Protein AF-A0AA42HUW5-F1 (afdb_monomer_lite)

Radius of gyration: 94.58 Å; chains: 1; bounding box: 176×42×251 Å

Structure (mmCIF, N/CA/C/O backbone):
data_AF-A0AA42HUW5-F1
#
_entry.id   AF-A0AA42HUW5-F1
#
loop_
_atom_site.group_PDB
_atom_site.id
_atom_site.type_symbol
_atom_site.label_atom_id
_atom_site.label_alt_id
_atom_site.label_comp_id
_atom_site.label_asym_id
_atom_site.label_entity_id
_atom_site.label_seq_id
_atom_site.pdbx_PDB_ins_code
_atom_site.Cartn_x
_atom_site.Cartn_y
_atom_site.Cartn_z
_atom_site.occupancy
_atom_site.B_iso_or_equiv
_atom_site.auth_seq_id
_atom_site.auth_comp_id
_atom_site.auth_asym_id
_atom_site.auth_atom_id
_atom_site.pdbx_PDB_model_num
ATOM 1 N N . MET A 1 1 ? 79.285 -23.331 -104.732 1.00 33.81 1 MET A N 1
ATOM 2 C CA . MET A 1 1 ? 80.204 -22.379 -104.065 1.00 33.81 1 MET A CA 1
ATOM 3 C C . MET A 1 1 ? 79.686 -22.095 -102.660 1.00 33.81 1 MET A C 1
ATOM 5 O O . MET A 1 1 ? 78.833 -21.235 -102.492 1.00 33.81 1 MET A O 1
ATOM 9 N N . GLY A 1 2 ? 80.125 -22.886 -101.677 1.00 46.81 2 GLY A N 1
ATOM 10 C CA . GLY A 1 2 ? 79.619 -22.880 -100.302 1.00 46.81 2 GLY A CA 1
ATOM 11 C C . GLY A 1 2 ? 80.741 -22.725 -99.279 1.00 46.81 2 GLY A C 1
ATOM 12 O O . GLY A 1 2 ? 81.291 -23.712 -98.810 1.00 46.81 2 GLY A O 1
ATOM 13 N N . GLN A 1 3 ? 81.051 -21.483 -98.911 1.00 42.88 3 GLN A N 1
ATOM 14 C CA . GLN A 1 3 ? 81.734 -21.163 -97.655 1.00 42.88 3 GLN A CA 1
ATOM 15 C C . GLN A 1 3 ? 80.786 -20.289 -96.823 1.00 42.88 3 GLN A C 1
ATOM 17 O O . GLN A 1 3 ? 80.144 -19.398 -97.393 1.00 42.88 3 GLN A O 1
ATOM 22 N N . PRO A 1 4 ? 80.653 -20.511 -95.503 1.00 47.53 4 PRO A N 1
ATOM 23 C CA . PRO A 1 4 ? 79.781 -19.690 -94.678 1.00 47.53 4 PRO A CA 1
ATOM 24 C C . PRO A 1 4 ? 80.275 -18.239 -94.700 1.00 47.53 4 PRO A C 1
ATOM 26 O O . PRO A 1 4 ? 81.440 -17.952 -94.431 1.00 47.53 4 PRO A O 1
ATOM 29 N N . HIS A 1 5 ? 79.366 -17.320 -95.024 1.00 49.50 5 HIS A N 1
ATOM 30 C CA . HIS A 1 5 ? 79.562 -15.875 -95.195 1.00 49.50 5 HIS A CA 1
ATOM 31 C C . HIS A 1 5 ? 79.869 -15.150 -93.860 1.00 49.50 5 HIS A C 1
ATOM 33 O O . HIS A 1 5 ? 79.346 -14.076 -93.589 1.00 49.50 5 HIS A O 1
ATOM 39 N N . ASN A 1 6 ? 80.694 -15.748 -92.994 1.00 52.22 6 ASN A N 1
ATOM 40 C CA . ASN A 1 6 ? 81.113 -15.219 -91.691 1.00 52.22 6 ASN A CA 1
ATOM 41 C C . ASN A 1 6 ? 82.549 -14.652 -91.699 1.00 52.22 6 ASN A C 1
ATOM 43 O O . ASN A 1 6 ? 83.032 -14.202 -90.662 1.00 52.22 6 ASN A O 1
ATOM 47 N N . LEU A 1 7 ? 83.217 -14.618 -92.861 1.00 52.91 7 LEU A N 1
ATOM 48 C CA . LEU A 1 7 ? 84.625 -14.218 -93.008 1.00 52.91 7 LEU A CA 1
ATOM 49 C C . LEU A 1 7 ? 84.846 -12.761 -93.494 1.00 52.91 7 LEU A C 1
ATOM 51 O O . LEU A 1 7 ? 85.960 -12.409 -93.865 1.00 52.91 7 LEU A O 1
ATOM 55 N N . VAL A 1 8 ? 83.808 -11.904 -93.508 1.00 59.69 8 VAL A N 1
ATOM 56 C CA . VAL A 1 8 ? 83.867 -10.506 -94.029 1.00 59.69 8 VAL A CA 1
ATOM 57 C C . VAL A 1 8 ? 83.448 -9.450 -92.980 1.00 59.69 8 VAL A C 1
ATOM 59 O O . VAL A 1 8 ? 83.306 -8.267 -93.284 1.00 59.69 8 VAL A O 1
ATOM 62 N N . ARG A 1 9 ? 83.251 -9.841 -91.714 1.00 72.81 9 ARG A N 1
ATOM 63 C CA . ARG A 1 9 ? 82.834 -8.913 -90.644 1.00 72.81 9 ARG A CA 1
ATOM 64 C C . ARG A 1 9 ? 84.017 -8.130 -90.067 1.00 72.81 9 ARG A C 1
ATOM 66 O O . ARG A 1 9 ? 85.069 -8.707 -89.794 1.00 72.81 9 ARG A O 1
ATOM 73 N N . HIS A 1 10 ? 83.840 -6.828 -89.850 1.00 77.62 10 HIS A N 1
ATOM 74 C CA . HIS A 1 10 ? 84.798 -6.025 -89.090 1.00 77.62 10 HIS A CA 1
ATOM 75 C C . HIS A 1 10 ? 84.654 -6.303 -87.576 1.00 77.62 10 HIS A C 1
ATOM 77 O O . HIS A 1 10 ? 83.514 -6.349 -87.109 1.00 77.62 10 HIS A O 1
ATOM 83 N N . PRO A 1 11 ? 85.749 -6.460 -86.798 1.00 76.00 11 PRO A N 1
ATOM 84 C CA . PRO A 1 11 ? 85.692 -6.723 -85.351 1.00 76.00 11 PRO A CA 1
ATOM 85 C C . PRO A 1 11 ? 84.870 -5.701 -84.549 1.00 76.00 11 PRO A C 1
ATOM 87 O O . PRO A 1 11 ? 84.138 -6.083 -83.645 1.00 76.00 11 PRO A O 1
ATOM 90 N N . ASP A 1 12 ? 84.931 -4.422 -84.929 1.00 79.56 12 ASP A N 1
ATOM 91 C CA . ASP A 1 12 ? 84.178 -3.337 -84.275 1.00 79.56 12 ASP A CA 1
ATOM 92 C C . ASP A 1 12 ? 82.649 -3.410 -84.431 1.00 79.56 12 ASP A C 1
ATOM 94 O O . ASP A 1 12 ? 81.938 -2.634 -83.793 1.00 79.56 12 ASP A O 1
ATOM 98 N N . MET A 1 13 ? 82.108 -4.274 -85.297 1.00 83.38 13 MET A N 1
ATOM 99 C CA . MET A 1 13 ? 80.654 -4.375 -85.442 1.00 83.38 13 MET A CA 1
ATOM 100 C C . MET A 1 13 ? 80.032 -5.040 -84.203 1.00 83.38 13 MET A C 1
ATOM 102 O O . MET A 1 13 ? 80.421 -6.163 -83.867 1.00 83.38 13 MET A O 1
ATOM 106 N N . PRO A 1 14 ? 79.035 -4.415 -83.548 1.00 83.00 14 PRO A N 1
ATOM 107 C CA . PRO A 1 14 ? 78.379 -5.005 -82.387 1.00 83.00 14 PRO A CA 1
ATOM 108 C C . PRO A 1 14 ? 77.663 -6.311 -82.783 1.00 83.00 14 PRO A C 1
ATOM 110 O O . PRO A 1 14 ? 76.903 -6.317 -83.762 1.00 83.00 14 PRO A O 1
ATOM 113 N N . PRO A 1 15 ? 77.872 -7.431 -82.059 1.00 81.50 15 PRO A N 1
ATOM 114 C CA . PRO A 1 15 ? 77.199 -8.702 -82.343 1.00 81.50 15 PRO A CA 1
ATOM 115 C C . PRO A 1 15 ? 75.669 -8.592 -82.367 1.00 81.50 15 PRO A C 1
ATOM 117 O O . PRO A 1 15 ? 75.004 -9.319 -83.106 1.00 81.50 15 PRO A O 1
ATOM 120 N N . GLU A 1 16 ? 75.110 -7.656 -81.601 1.00 82.44 16 GLU A N 1
ATOM 121 C CA . GLU A 1 16 ? 73.688 -7.337 -81.520 1.00 82.44 16 GLU A CA 1
ATOM 122 C C . GLU A 1 16 ? 73.120 -6.894 -82.874 1.00 82.44 16 GLU A C 1
ATOM 124 O O . GLU A 1 16 ? 72.002 -7.279 -83.213 1.00 82.44 16 GLU A O 1
ATOM 129 N N . ALA A 1 17 ? 73.888 -6.155 -83.683 1.00 83.25 17 ALA A N 1
ATOM 130 C CA . ALA A 1 17 ? 73.449 -5.711 -85.007 1.00 83.25 17 ALA A CA 1
ATOM 131 C C . ALA A 1 17 ? 73.301 -6.881 -85.989 1.00 83.25 17 ALA A C 1
ATOM 133 O O . ALA A 1 17 ? 72.345 -6.931 -86.762 1.00 83.25 17 ALA A O 1
ATOM 134 N N . PHE A 1 18 ? 74.200 -7.866 -85.923 1.00 82.44 18 PHE A N 1
ATOM 135 C CA . PHE A 1 18 ? 74.078 -9.080 -86.731 1.00 82.44 18 PHE A CA 1
ATOM 136 C C . PHE A 1 18 ? 72.999 -10.022 -86.200 1.00 82.44 18 PHE A C 1
ATOM 138 O O . PHE A 1 18 ? 72.285 -10.630 -86.995 1.00 82.44 18 PHE A O 1
ATOM 145 N N . LYS A 1 19 ? 72.847 -10.133 -84.875 1.00 84.31 19 LYS A N 1
ATOM 146 C CA . LYS A 1 19 ? 71.759 -10.905 -84.262 1.00 84.31 19 LYS A CA 1
ATOM 147 C C . LYS A 1 19 ? 70.395 -10.354 -84.680 1.00 84.31 19 LYS A C 1
ATOM 149 O O . LYS A 1 19 ? 69.519 -11.133 -85.046 1.00 84.31 19 LYS A O 1
ATOM 154 N N . ASP A 1 20 ? 70.235 -9.032 -84.670 1.00 85.25 20 ASP A N 1
ATOM 155 C CA . ASP A 1 20 ? 69.034 -8.357 -85.163 1.00 85.25 20 ASP A CA 1
ATOM 156 C C . ASP A 1 20 ? 68.801 -8.628 -86.656 1.00 85.25 20 ASP A C 1
ATOM 158 O O . ASP A 1 20 ? 67.694 -9.005 -87.040 1.00 85.25 20 ASP A O 1
ATOM 162 N N . MET A 1 21 ? 69.845 -8.530 -87.486 1.00 85.25 21 MET A N 1
ATOM 163 C CA . MET A 1 21 ? 69.762 -8.845 -88.915 1.00 85.25 21 MET A CA 1
ATOM 164 C C . MET A 1 21 ? 69.265 -10.269 -89.165 1.00 85.25 21 MET A C 1
ATOM 166 O O . MET A 1 21 ? 68.248 -10.447 -89.832 1.00 85.25 21 MET A O 1
ATOM 170 N N . TRP A 1 22 ? 69.947 -11.273 -88.606 1.00 84.62 22 TRP A N 1
ATOM 171 C CA . TRP A 1 22 ? 69.607 -12.683 -88.809 1.00 84.62 22 TRP A CA 1
ATOM 172 C C . TRP A 1 22 ? 68.237 -13.043 -88.234 1.00 84.62 22 TRP A C 1
ATOM 174 O O . TRP A 1 22 ? 67.479 -13.763 -88.881 1.00 84.62 22 TRP A O 1
ATOM 184 N N . SER A 1 23 ? 67.886 -12.502 -87.064 1.00 84.69 23 SER A N 1
ATOM 185 C CA . SER A 1 23 ? 66.550 -12.670 -86.490 1.00 84.69 23 SER A CA 1
ATOM 186 C C . SER A 1 23 ? 65.481 -12.073 -87.407 1.00 84.69 23 SER A C 1
ATOM 188 O O . SER A 1 23 ? 64.496 -12.734 -87.721 1.00 84.69 23 SER A O 1
ATOM 190 N N . THR A 1 24 ? 65.681 -10.851 -87.900 1.00 83.88 24 THR A N 1
ATOM 191 C CA . THR A 1 24 ? 64.692 -10.148 -88.730 1.00 83.88 24 THR A CA 1
ATOM 192 C C . THR A 1 24 ? 64.423 -10.888 -90.037 1.00 83.88 24 THR A C 1
ATOM 194 O O . THR A 1 24 ? 63.267 -11.179 -90.351 1.00 83.88 24 THR A O 1
ATOM 197 N N . ILE A 1 25 ? 65.482 -11.242 -90.769 1.00 83.56 25 ILE A N 1
ATOM 198 C CA . ILE A 1 25 ? 65.335 -11.913 -92.066 1.00 83.56 25 ILE A CA 1
ATOM 199 C C . ILE A 1 25 ? 64.875 -13.366 -91.913 1.00 83.56 25 ILE A C 1
ATOM 201 O O . ILE A 1 25 ? 64.127 -13.852 -92.759 1.00 83.56 25 ILE A O 1
ATOM 205 N N . GLY A 1 26 ? 65.229 -14.033 -90.807 1.00 80.06 26 GLY A N 1
ATOM 206 C CA . GLY A 1 26 ? 64.734 -15.372 -90.476 1.00 80.06 26 GLY A CA 1
ATOM 207 C C . GLY A 1 26 ? 63.224 -15.415 -90.218 1.00 80.06 26 GLY A C 1
ATOM 208 O O . GLY A 1 26 ? 62.573 -16.393 -90.571 1.00 80.06 26 GLY A O 1
ATOM 209 N N . HIS A 1 27 ? 62.640 -14.333 -89.690 1.00 82.38 27 HIS A N 1
ATOM 210 C CA . HIS A 1 27 ? 61.186 -14.185 -89.520 1.00 82.38 27 HIS A CA 1
ATOM 211 C C . HIS A 1 27 ? 60.468 -13.680 -90.789 1.00 82.38 27 HIS A C 1
ATOM 213 O O . HIS A 1 27 ? 59.319 -13.244 -90.711 1.00 82.38 27 HIS A O 1
ATOM 219 N N . GLY A 1 28 ? 61.133 -13.687 -91.951 1.00 81.88 28 GLY A N 1
ATOM 220 C CA . GLY A 1 28 ? 60.534 -13.270 -93.221 1.00 81.88 28 GLY A CA 1
ATOM 221 C C . GLY A 1 28 ? 60.343 -11.756 -93.369 1.00 81.88 28 GLY A C 1
ATOM 222 O O . GLY A 1 28 ? 59.574 -11.325 -94.224 1.00 81.88 28 GLY A O 1
ATOM 223 N N . ARG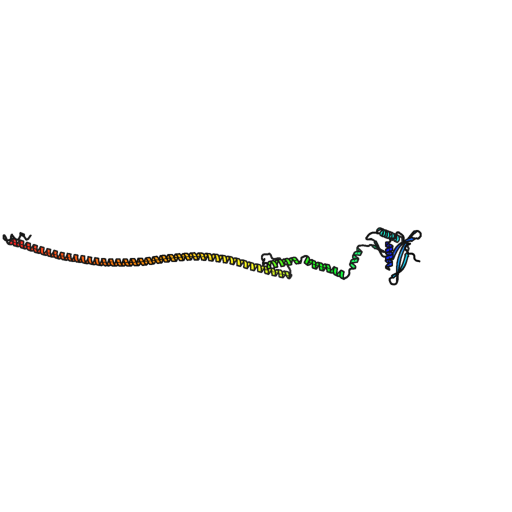 A 1 29 ? 61.025 -10.932 -92.559 1.00 85.06 29 ARG A N 1
ATOM 224 C CA . ARG A 1 29 ? 60.950 -9.462 -92.627 1.00 85.06 29 ARG A CA 1
ATOM 225 C C . ARG A 1 29 ? 62.197 -8.873 -93.284 1.00 85.06 29 ARG A C 1
ATOM 227 O O . ARG A 1 29 ? 63.291 -9.412 -93.145 1.00 85.06 29 ARG A O 1
ATOM 234 N N . SER A 1 30 ? 62.050 -7.740 -93.966 1.00 86.94 30 SER A N 1
ATOM 235 C CA . SER A 1 30 ? 63.196 -6.998 -94.503 1.00 86.94 30 SER A CA 1
ATOM 236 C C . SER A 1 30 ? 63.996 -6.328 -93.386 1.00 86.94 30 SER A C 1
ATOM 238 O O . SER A 1 30 ? 63.432 -5.797 -92.430 1.00 86.94 30 SER A O 1
ATOM 240 N N . TRP A 1 31 ? 65.318 -6.327 -93.529 1.00 89.94 31 TRP A N 1
ATOM 241 C CA . TRP A 1 31 ? 66.257 -5.681 -92.619 1.00 89.94 31 TRP A CA 1
ATOM 242 C C . TRP A 1 31 ? 67.051 -4.600 -93.347 1.00 89.94 31 TRP A C 1
ATOM 244 O O . TRP A 1 31 ? 67.541 -4.825 -94.455 1.00 89.94 31 TRP A O 1
ATOM 254 N N . LYS A 1 32 ? 67.229 -3.438 -92.718 1.00 89.12 32 LYS A N 1
ATOM 255 C CA . LYS A 1 32 ? 68.002 -2.330 -93.288 1.00 89.12 32 LYS A CA 1
ATOM 256 C C . LYS A 1 32 ? 68.968 -1.762 -92.260 1.00 89.12 32 LYS A C 1
ATOM 258 O O . LYS A 1 32 ? 68.535 -1.214 -91.258 1.00 89.12 32 LYS A O 1
ATOM 263 N N . GLY A 1 33 ? 70.264 -1.797 -92.542 1.00 87.88 33 GLY A N 1
ATOM 264 C CA . GLY A 1 33 ? 71.268 -1.258 -91.628 1.00 87.88 33 GLY A CA 1
ATOM 265 C C . GLY A 1 33 ? 72.598 -0.954 -92.304 1.00 87.88 33 GLY A C 1
ATOM 266 O O . GLY A 1 33 ? 72.860 -1.379 -93.431 1.00 87.88 33 GLY A O 1
ATOM 267 N N . LEU A 1 34 ? 73.441 -0.183 -91.618 1.00 89.44 34 LEU A N 1
ATOM 268 C CA . LEU A 1 34 ? 74.815 0.055 -92.050 1.00 89.44 34 LEU A CA 1
ATOM 269 C C . LEU A 1 34 ? 75.716 -1.078 -91.554 1.00 89.44 34 LEU A C 1
ATOM 271 O O . LEU A 1 34 ? 75.566 -1.543 -90.435 1.00 89.44 34 LEU A O 1
ATOM 275 N N . VAL A 1 35 ? 76.658 -1.539 -92.372 1.00 87.81 35 VAL A N 1
ATOM 276 C CA . VAL A 1 35 ? 77.554 -2.641 -91.997 1.00 87.81 35 VAL A CA 1
ATOM 277 C C . VAL A 1 35 ? 79.016 -2.280 -92.259 1.00 87.81 35 VAL A C 1
ATOM 279 O O . VAL A 1 35 ? 79.397 -1.947 -93.384 1.00 87.81 35 VAL A O 1
ATOM 282 N N . LYS A 1 36 ? 79.801 -2.380 -91.177 1.00 88.19 36 LYS A N 1
ATOM 283 C CA . LYS A 1 36 ? 81.267 -2.470 -91.050 1.00 88.19 36 LYS A CA 1
ATOM 284 C C . LYS A 1 36 ? 81.868 -3.700 -91.740 1.00 88.19 36 LYS A C 1
ATOM 286 O O . LYS A 1 36 ? 81.913 -4.735 -91.076 1.00 88.19 36 LYS A O 1
ATOM 291 N N . ASN A 1 37 ? 82.336 -3.649 -92.991 1.00 85.81 37 ASN A N 1
ATOM 292 C CA . ASN A 1 37 ? 82.966 -4.815 -93.640 1.00 85.81 37 ASN A CA 1
ATOM 293 C C . ASN A 1 37 ? 84.494 -4.693 -93.729 1.00 85.81 37 ASN A C 1
ATOM 295 O O . ASN A 1 37 ? 85.026 -3.600 -93.928 1.00 85.81 37 ASN A O 1
ATOM 299 N N . ARG A 1 38 ? 85.194 -5.831 -93.635 1.00 84.75 38 ARG A N 1
ATOM 300 C CA . ARG A 1 38 ? 86.659 -5.938 -93.774 1.00 84.75 38 ARG A CA 1
ATOM 301 C C . ARG A 1 38 ? 87.028 -6.485 -95.159 1.00 84.75 38 ARG A C 1
ATOM 303 O O . ARG A 1 38 ? 86.439 -7.463 -95.613 1.00 84.75 38 ARG A O 1
ATOM 310 N N . ARG A 1 39 ? 87.978 -5.851 -95.846 1.00 80.94 39 ARG A N 1
ATOM 311 C CA . ARG A 1 39 ? 88.535 -6.300 -97.132 1.00 80.94 39 ARG A CA 1
ATOM 312 C C . ARG A 1 39 ? 89.631 -7.349 -96.919 1.00 80.94 39 ARG A C 1
ATOM 314 O O . ARG A 1 39 ? 90.153 -7.496 -95.817 1.00 80.94 39 ARG A O 1
ATOM 321 N N . LYS A 1 40 ? 90.003 -8.060 -97.991 1.00 77.38 40 LYS A N 1
ATOM 322 C CA . LYS A 1 40 ? 91.085 -9.064 -97.965 1.00 77.38 40 LYS A CA 1
ATOM 323 C C . LYS A 1 40 ? 92.448 -8.466 -97.581 1.00 77.38 40 LYS A C 1
ATOM 325 O O . LYS A 1 40 ? 93.239 -9.155 -96.956 1.00 77.38 40 LYS A O 1
ATOM 330 N N . ASP A 1 41 ? 92.684 -7.196 -97.910 1.00 76.50 41 ASP A N 1
ATOM 331 C CA . ASP A 1 41 ? 93.902 -6.432 -97.588 1.00 76.50 41 ASP A CA 1
ATOM 332 C C . ASP A 1 41 ? 93.930 -5.875 -96.146 1.00 76.50 41 ASP A C 1
ATOM 334 O O . ASP A 1 41 ? 94.884 -5.217 -95.749 1.00 76.50 41 ASP A O 1
ATOM 338 N N . GLY A 1 42 ? 92.885 -6.122 -95.347 1.00 75.81 42 GLY A N 1
ATOM 339 C CA . GLY A 1 42 ? 92.768 -5.623 -93.977 1.00 75.81 42 GLY A CA 1
ATOM 340 C C . GLY A 1 42 ? 92.134 -4.236 -93.839 1.00 75.81 42 GLY A C 1
ATOM 341 O O . GLY A 1 42 ? 91.721 -3.894 -92.732 1.00 75.81 42 GLY A O 1
ATOM 342 N N . SER A 1 43 ? 91.964 -3.479 -94.928 1.00 82.94 43 SER A N 1
ATOM 343 C CA . SER A 1 43 ? 91.210 -2.220 -94.920 1.00 82.94 43 SER A CA 1
ATOM 344 C C . SER A 1 43 ? 89.705 -2.462 -94.721 1.00 82.94 43 SER A C 1
ATOM 346 O O . SER A 1 43 ? 89.214 -3.592 -94.804 1.00 82.94 43 SER A O 1
ATOM 348 N N . PHE A 1 44 ? 88.934 -1.407 -94.446 1.00 86.62 44 PHE A N 1
ATOM 349 C CA . PHE A 1 44 ? 87.493 -1.515 -94.206 1.00 86.62 44 PHE A CA 1
ATOM 350 C C . PHE A 1 44 ? 86.672 -0.635 -95.143 1.00 86.62 44 PHE A C 1
ATOM 352 O O . PHE A 1 44 ? 87.154 0.338 -95.720 1.00 86.62 44 PHE A O 1
ATOM 359 N N . TYR A 1 45 ? 85.401 -0.987 -95.306 1.00 87.00 45 TYR A N 1
ATOM 360 C CA . TYR A 1 45 ? 84.437 -0.168 -96.028 1.00 87.00 45 TYR A CA 1
ATOM 361 C C . TYR A 1 45 ? 83.048 -0.293 -95.408 1.00 87.00 45 TYR A C 1
ATOM 363 O O . TYR A 1 45 ? 82.684 -1.325 -94.842 1.00 87.00 45 TYR A O 1
ATOM 371 N N . TRP A 1 46 ? 82.277 0.783 -95.530 1.00 89.19 46 TRP A N 1
ATOM 372 C CA . TRP A 1 46 ? 80.905 0.856 -95.055 1.00 89.19 46 TRP A CA 1
ATOM 373 C C . TRP A 1 46 ? 79.923 0.597 -96.192 1.00 89.19 46 TRP A C 1
ATOM 375 O O . TRP A 1 46 ? 80.097 1.094 -97.306 1.00 89.19 46 TRP A O 1
ATOM 385 N N . VAL A 1 47 ? 78.865 -0.149 -95.888 1.00 89.50 47 VAL A N 1
ATOM 386 C CA . VAL A 1 47 ? 77.760 -0.412 -96.812 1.00 89.50 47 VAL A CA 1
ATOM 387 C C . VAL A 1 47 ? 76.438 -0.134 -96.118 1.00 89.50 47 VAL A C 1
ATOM 389 O O . VAL A 1 47 ? 76.209 -0.640 -95.023 1.00 89.50 47 VAL A O 1
ATOM 392 N N . ALA A 1 48 ? 75.548 0.610 -96.772 1.00 89.44 48 ALA A N 1
ATOM 393 C CA . ALA A 1 48 ? 74.133 0.599 -96.427 1.00 89.44 48 ALA A CA 1
ATOM 394 C C . ALA A 1 48 ? 73.502 -0.635 -97.082 1.00 89.44 48 ALA A C 1
ATOM 396 O O . ALA A 1 48 ? 73.383 -0.701 -98.308 1.00 89.44 48 ALA A O 1
ATOM 397 N N . ALA A 1 49 ? 73.166 -1.637 -96.272 1.00 88.81 49 ALA A N 1
ATOM 398 C CA . ALA A 1 49 ? 72.615 -2.900 -96.734 1.00 88.81 49 ALA A CA 1
ATOM 399 C C . ALA A 1 49 ? 71.106 -2.941 -96.482 1.00 88.81 49 ALA A C 1
ATOM 401 O O . ALA A 1 49 ? 70.638 -2.685 -95.373 1.00 88.81 49 ALA A O 1
ATOM 402 N N . HIS A 1 50 ? 70.357 -3.300 -97.519 1.00 90.06 50 HIS A N 1
ATOM 403 C CA . HIS A 1 50 ? 68.950 -3.657 -97.422 1.00 90.06 50 HIS A CA 1
ATOM 404 C C . HIS A 1 50 ? 68.813 -5.130 -97.802 1.00 90.06 50 HIS A C 1
ATOM 406 O O . HIS A 1 50 ? 69.087 -5.509 -98.940 1.00 90.06 50 HIS A O 1
ATOM 412 N N . VAL A 1 51 ? 68.449 -5.964 -96.833 1.00 88.50 51 VAL A N 1
ATOM 413 C CA . VAL A 1 51 ? 68.297 -7.410 -96.994 1.00 88.50 51 VAL A CA 1
ATOM 414 C C . VAL A 1 51 ? 66.815 -7.747 -96.942 1.00 88.50 51 VAL A C 1
ATOM 416 O O . VAL A 1 51 ? 66.172 -7.536 -95.919 1.00 88.50 51 VAL A O 1
ATOM 419 N N . THR A 1 52 ? 66.270 -8.262 -98.038 1.00 85.62 52 THR A N 1
ATOM 420 C CA . THR A 1 52 ? 64.876 -8.713 -98.120 1.00 85.62 52 THR A CA 1
ATOM 421 C C . THR A 1 52 ? 64.852 -10.226 -98.351 1.00 85.62 52 THR A C 1
ATOM 423 O O . THR A 1 52 ? 65.526 -10.701 -99.272 1.00 85.62 52 THR A O 1
ATOM 426 N N . PRO A 1 53 ? 64.135 -11.006 -97.522 1.00 86.69 53 PRO A N 1
ATOM 427 C CA . PRO A 1 53 ? 63.985 -12.437 -97.745 1.00 86.69 53 PRO A CA 1
ATOM 428 C C . PRO A 1 53 ? 63.100 -12.695 -98.968 1.00 86.69 53 PRO A C 1
ATOM 430 O O . PRO A 1 53 ? 62.056 -12.072 -99.140 1.00 86.69 53 PRO A O 1
ATOM 433 N N . ILE A 1 54 ? 63.514 -13.637 -99.809 1.00 84.06 54 ILE A N 1
ATOM 434 C CA . ILE A 1 54 ? 62.702 -14.173 -100.900 1.00 84.06 54 ILE A CA 1
ATOM 435 C C . ILE A 1 54 ? 61.891 -15.316 -100.292 1.00 84.06 54 ILE A C 1
ATOM 437 O O . ILE A 1 54 ? 62.453 -16.338 -99.894 1.00 84.06 54 ILE A O 1
ATOM 441 N N . VAL A 1 55 ? 60.582 -15.116 -100.151 1.00 81.38 55 VAL A N 1
ATOM 442 C CA . VAL A 1 55 ? 59.675 -16.047 -99.466 1.00 81.38 55 VAL A CA 1
ATOM 443 C C . VAL A 1 55 ? 58.845 -16.805 -100.498 1.00 81.38 55 VAL A C 1
ATOM 445 O O . VAL A 1 55 ? 58.225 -16.192 -101.361 1.00 81.38 55 VAL A O 1
ATOM 448 N N . HIS A 1 56 ? 58.797 -18.132 -100.382 1.00 79.31 56 HIS A N 1
ATOM 449 C CA . HIS A 1 56 ? 57.946 -19.002 -101.196 1.00 79.31 56 HIS A CA 1
ATOM 450 C C . HIS A 1 56 ? 57.153 -19.926 -100.262 1.00 79.31 56 HIS A C 1
ATOM 452 O O . HIS A 1 56 ? 57.732 -20.535 -99.364 1.00 79.31 56 HIS A O 1
ATOM 458 N N . GLN A 1 57 ? 55.824 -19.989 -100.413 1.00 77.38 57 GLN A N 1
ATOM 459 C CA . GLN A 1 57 ? 54.923 -20.739 -99.511 1.00 77.38 57 GLN A CA 1
ATOM 460 C C . GLN A 1 57 ? 55.131 -20.424 -98.010 1.00 77.38 57 GLN A C 1
ATOM 462 O O . GLN A 1 57 ? 55.140 -21.309 -97.157 1.00 77.38 57 GLN A O 1
ATOM 467 N N . GLY A 1 58 ? 55.350 -19.147 -97.677 1.00 73.75 58 GLY A N 1
ATOM 468 C CA . GLY A 1 58 ? 55.520 -18.696 -96.290 1.00 73.75 58 GLY A CA 1
ATOM 469 C C . GLY A 1 58 ? 56.862 -19.059 -95.640 1.00 73.75 58 GLY A C 1
ATOM 470 O O . GLY A 1 58 ? 57.064 -18.730 -94.473 1.00 73.75 58 GLY A O 1
ATOM 471 N N . ARG A 1 59 ? 57.796 -19.691 -96.368 1.00 77.50 59 ARG A N 1
ATOM 472 C CA . ARG A 1 59 ? 59.151 -20.001 -95.884 1.00 77.50 59 ARG A CA 1
ATOM 473 C C . ARG A 1 59 ? 60.210 -19.215 -96.676 1.00 77.50 59 ARG A C 1
ATOM 475 O O . ARG A 1 59 ? 60.115 -19.142 -97.903 1.00 77.50 59 ARG A O 1
ATOM 482 N N . PRO A 1 60 ? 61.207 -18.600 -96.014 1.00 78.25 60 PRO A N 1
ATOM 483 C CA . PRO A 1 60 ? 62.294 -17.908 -96.702 1.00 78.25 60 PRO A CA 1
ATOM 484 C C . PRO A 1 60 ? 63.178 -18.929 -97.432 1.00 78.25 60 PRO A C 1
ATOM 486 O O . PRO A 1 60 ? 63.818 -19.766 -96.799 1.00 78.25 60 PRO A O 1
ATOM 489 N N . VAL A 1 61 ? 63.198 -18.867 -98.765 1.00 82.94 61 VAL A N 1
ATOM 490 C CA . VAL A 1 61 ? 63.984 -19.761 -99.638 1.00 82.94 61 VAL A CA 1
ATOM 491 C C . VAL A 1 61 ? 65.317 -19.141 -100.072 1.00 82.94 61 VAL A C 1
ATOM 493 O O . VAL A 1 61 ? 66.208 -19.844 -100.539 1.00 82.94 61 VAL A O 1
ATOM 496 N N . GLY A 1 62 ? 65.489 -17.831 -99.882 1.00 83.56 62 GLY A N 1
ATOM 497 C CA . GLY A 1 62 ? 66.733 -17.117 -100.164 1.00 83.56 62 GLY A CA 1
ATOM 498 C C . GLY A 1 62 ? 66.719 -15.689 -99.623 1.00 83.56 62 GLY A C 1
ATOM 499 O O . GLY A 1 62 ? 65.711 -15.224 -99.095 1.00 83.56 62 GLY A O 1
ATOM 500 N N . TYR A 1 63 ? 67.836 -14.975 -99.766 1.00 85.69 63 TYR A N 1
ATOM 501 C CA . TYR A 1 63 ? 67.963 -13.584 -99.326 1.00 85.69 63 TYR A CA 1
ATOM 502 C C . TYR A 1 63 ? 68.536 -12.724 -100.447 1.00 85.69 63 TYR A C 1
ATOM 504 O O . TYR A 1 63 ? 69.573 -13.054 -101.020 1.00 85.69 63 TYR A O 1
ATOM 512 N N . MET A 1 64 ? 67.893 -11.591 -100.718 1.00 84.69 64 MET A N 1
ATOM 513 C CA . MET A 1 64 ? 68.401 -10.576 -101.633 1.00 84.69 64 MET A CA 1
ATOM 514 C C . MET A 1 64 ? 68.980 -9.416 -100.824 1.00 84.69 64 MET A C 1
ATOM 516 O O . MET A 1 64 ? 68.280 -8.822 -100.006 1.00 84.69 64 MET A O 1
ATOM 520 N N . SER A 1 65 ? 70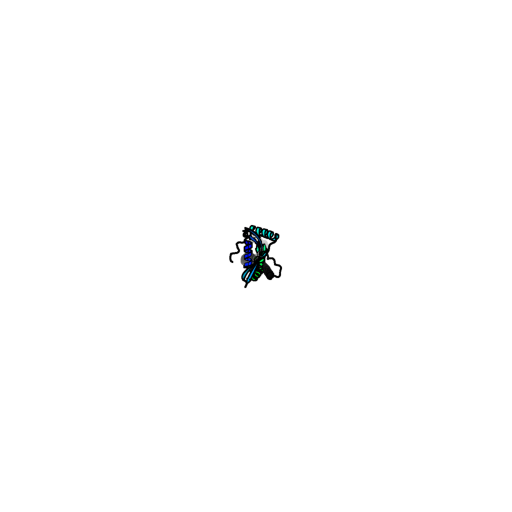.255 -9.085 -101.046 1.00 86.44 65 SER A N 1
ATOM 521 C CA . SER A 1 65 ? 70.920 -7.942 -100.411 1.00 86.44 65 SER A CA 1
ATOM 522 C C . SER A 1 65 ? 71.252 -6.881 -101.455 1.00 86.44 65 SER A C 1
ATOM 524 O O . SER A 1 65 ? 72.131 -7.086 -102.289 1.00 86.44 65 SER A O 1
ATOM 526 N N . VAL A 1 66 ? 70.582 -5.733 -101.378 1.00 86.12 66 VAL A N 1
ATOM 527 C CA . VAL A 1 66 ? 70.934 -4.535 -102.149 1.00 86.12 66 VAL A CA 1
ATOM 528 C C . VAL A 1 66 ? 71.870 -3.680 -101.301 1.00 86.12 66 VAL A C 1
ATOM 530 O O . VAL A 1 66 ? 71.607 -3.431 -100.121 1.00 86.12 66 VAL A O 1
ATOM 533 N N . ARG A 1 67 ? 72.992 -3.259 -101.887 1.00 88.19 67 ARG A N 1
ATOM 534 C CA . ARG A 1 67 ? 74.082 -2.561 -101.196 1.00 88.19 67 ARG A CA 1
ATOM 535 C C . ARG A 1 67 ? 74.349 -1.222 -101.869 1.00 88.19 67 ARG A C 1
ATOM 537 O O . ARG A 1 67 ? 74.627 -1.187 -103.062 1.00 88.19 67 ARG A O 1
ATOM 544 N N . ALA A 1 68 ? 74.305 -0.140 -101.099 1.00 88.12 68 ALA A N 1
ATOM 545 C CA . ALA A 1 68 ? 74.621 1.208 -101.566 1.00 88.12 68 ALA A CA 1
ATOM 546 C C . ALA A 1 68 ? 75.766 1.821 -100.747 1.00 88.12 68 ALA A C 1
ATOM 548 O O . ALA A 1 68 ? 75.976 1.464 -99.581 1.00 88.12 68 ALA A O 1
ATOM 549 N N . LYS A 1 69 ? 76.506 2.760 -101.352 1.00 88.38 69 LYS A N 1
ATOM 550 C CA . LYS A 1 69 ? 77.532 3.541 -100.650 1.00 88.38 69 LYS A CA 1
ATOM 551 C C . LYS A 1 69 ? 76.837 4.511 -99.677 1.00 88.38 69 LYS A C 1
ATOM 553 O O . LYS A 1 69 ? 76.056 5.340 -100.140 1.00 88.38 69 LYS A O 1
ATOM 558 N N . PRO A 1 70 ? 77.084 4.420 -98.358 1.00 90.00 70 PRO A N 1
ATOM 559 C CA . PRO A 1 70 ? 76.458 5.314 -97.391 1.00 90.00 70 PRO A CA 1
ATOM 560 C C . PRO A 1 70 ? 77.064 6.719 -97.455 1.00 90.00 70 PRO A C 1
ATOM 562 O O . PRO A 1 70 ? 78.221 6.899 -97.846 1.00 90.00 70 PRO A O 1
ATOM 565 N N . THR A 1 71 ? 76.293 7.720 -97.030 1.00 91.06 71 THR A N 1
ATOM 566 C CA . THR A 1 71 ? 76.804 9.085 -96.854 1.00 91.06 71 THR A CA 1
ATOM 567 C C . THR A 1 71 ? 77.659 9.187 -95.588 1.00 91.06 71 THR A C 1
ATOM 569 O O . THR A 1 71 ? 77.509 8.405 -94.646 1.00 91.06 71 THR A O 1
ATOM 572 N N . ARG A 1 72 ? 78.557 10.179 -95.529 1.00 86.75 72 ARG A N 1
ATOM 573 C CA . ARG A 1 72 ? 79.450 10.381 -94.372 1.00 86.75 72 ARG A CA 1
ATOM 574 C C . ARG A 1 72 ? 78.678 10.615 -93.064 1.00 86.75 72 ARG A C 1
ATOM 576 O O . ARG A 1 72 ? 79.074 10.086 -92.031 1.00 86.75 72 ARG A O 1
ATOM 583 N N . ALA A 1 73 ? 77.547 11.322 -93.125 1.00 86.62 73 ALA A N 1
ATOM 584 C CA . ALA A 1 73 ? 76.664 11.537 -91.976 1.00 86.62 73 ALA A CA 1
ATOM 585 C C . ALA A 1 73 ? 76.031 10.228 -91.463 1.00 86.62 73 ALA A C 1
ATOM 587 O O . ALA A 1 73 ? 75.946 10.007 -90.257 1.00 86.62 73 ALA A O 1
ATOM 588 N N . GLN A 1 74 ? 75.636 9.322 -92.368 1.00 86.56 74 GLN A N 1
ATOM 589 C CA . GLN A 1 74 ? 75.098 8.015 -91.982 1.00 86.56 74 GLN A CA 1
ATOM 590 C C . GLN A 1 74 ? 76.157 7.162 -91.279 1.00 86.56 74 GLN A C 1
ATOM 592 O O . GLN A 1 74 ? 75.850 6.544 -90.261 1.00 86.56 74 GLN A O 1
ATOM 597 N N . VAL A 1 75 ? 77.399 7.177 -91.772 1.00 87.44 75 VAL A N 1
ATOM 598 C CA . VAL A 1 75 ? 78.522 6.476 -91.131 1.00 87.44 75 VAL A CA 1
ATOM 599 C C . VAL A 1 75 ? 78.754 6.992 -89.710 1.00 87.44 75 VAL A C 1
ATOM 601 O O . VAL A 1 75 ? 78.750 6.191 -88.782 1.00 87.44 75 VAL A O 1
ATOM 604 N N . GLN A 1 76 ? 78.833 8.313 -89.513 1.00 87.25 76 GLN A N 1
ATOM 605 C CA . GLN A 1 76 ? 79.006 8.910 -88.179 1.00 87.25 76 GLN A CA 1
ATOM 606 C C . GLN A 1 76 ? 77.865 8.539 -87.216 1.00 87.25 76 GLN A C 1
ATOM 608 O O . GLN A 1 76 ? 78.109 8.199 -86.060 1.00 87.25 76 GLN A O 1
ATOM 613 N N . SER A 1 77 ? 76.613 8.549 -87.692 1.00 84.19 77 SER A N 1
ATOM 614 C CA . SER A 1 77 ? 75.458 8.155 -86.872 1.00 84.19 77 SER A CA 1
ATOM 615 C C . SER A 1 77 ? 75.485 6.674 -86.475 1.00 84.19 77 SER A C 1
ATOM 617 O O . SER A 1 77 ? 75.132 6.328 -85.347 1.00 84.19 77 SER A O 1
ATOM 619 N N . ALA A 1 78 ? 75.941 5.801 -87.380 1.00 85.81 78 ALA A N 1
ATOM 620 C CA . ALA A 1 78 ? 76.081 4.375 -87.120 1.00 85.81 78 ALA A CA 1
ATOM 621 C C . ALA A 1 78 ? 77.235 4.097 -86.150 1.00 85.81 78 ALA A C 1
ATOM 623 O O . ALA A 1 78 ? 77.079 3.283 -85.247 1.00 85.81 78 ALA A O 1
ATOM 624 N N . GLU A 1 79 ? 78.357 4.808 -86.276 1.00 86.69 79 GLU A N 1
ATOM 625 C CA . GLU A 1 79 ? 79.483 4.721 -85.341 1.00 86.69 79 GLU A CA 1
ATOM 626 C C . GLU A 1 79 ? 79.075 5.140 -83.923 1.00 86.69 79 GLU A C 1
ATOM 628 O O . GLU A 1 79 ? 79.334 4.400 -82.974 1.00 86.69 79 GLU A O 1
ATOM 633 N N . ALA A 1 80 ? 78.349 6.253 -83.771 1.00 84.75 80 ALA A N 1
ATOM 634 C CA . ALA A 1 80 ? 77.831 6.692 -82.473 1.00 84.75 80 ALA A CA 1
ATOM 635 C C . ALA A 1 80 ? 76.844 5.679 -81.861 1.00 84.75 80 ALA A C 1
ATOM 637 O O . ALA A 1 80 ? 76.911 5.375 -80.669 1.00 84.75 80 ALA A O 1
ATOM 638 N N . LEU A 1 81 ? 75.945 5.119 -82.676 1.00 84.81 81 LEU A N 1
ATOM 639 C CA . LEU A 1 81 ? 75.003 4.085 -82.247 1.00 84.81 81 LEU A CA 1
ATOM 640 C C . LEU A 1 81 ? 75.722 2.802 -81.810 1.00 84.81 81 LEU A C 1
ATOM 642 O O . LEU A 1 81 ? 75.372 2.207 -80.793 1.00 84.81 81 LEU A O 1
ATOM 646 N N . TYR A 1 82 ? 76.725 2.364 -82.567 1.00 86.62 82 TYR A N 1
ATOM 647 C CA . TYR A 1 82 ? 77.475 1.149 -82.260 1.00 86.62 82 TYR A CA 1
ATOM 648 C C . TYR A 1 82 ? 78.369 1.322 -81.037 1.00 86.62 82 TYR A C 1
ATOM 650 O O . TYR A 1 82 ? 78.457 0.396 -80.235 1.00 86.62 82 TYR A O 1
ATOM 658 N N . ALA A 1 83 ? 78.925 2.515 -80.814 1.00 82.88 83 ALA A N 1
ATOM 659 C CA . ALA A 1 83 ? 79.596 2.853 -79.563 1.00 82.88 83 ALA A CA 1
ATOM 660 C C . ALA A 1 83 ? 78.645 2.756 -78.353 1.00 82.88 83 ALA A C 1
ATOM 662 O O . ALA A 1 83 ? 79.013 2.178 -77.332 1.00 82.88 83 ALA A O 1
ATOM 663 N N . GLN A 1 84 ? 77.398 3.238 -78.472 1.00 81.88 84 GLN A N 1
ATOM 664 C CA . GLN A 1 84 ? 76.389 3.104 -77.408 1.00 81.88 84 GLN A CA 1
ATOM 665 C C . GLN A 1 84 ? 76.005 1.643 -77.136 1.00 81.88 84 GLN A C 1
ATOM 667 O O . GLN A 1 84 ? 75.838 1.265 -75.978 1.00 81.88 84 GLN A O 1
ATOM 672 N N . LEU A 1 85 ? 75.883 0.817 -78.181 1.00 82.00 85 LEU A N 1
ATOM 673 C CA . LEU A 1 85 ? 75.588 -0.612 -78.030 1.00 82.00 85 LEU A CA 1
ATOM 674 C C . LEU A 1 85 ? 76.739 -1.366 -77.356 1.00 82.00 85 LEU A C 1
ATOM 676 O O . LEU A 1 85 ? 76.486 -2.186 -76.477 1.00 82.00 85 LEU A O 1
ATOM 680 N N . HIS A 1 86 ? 77.990 -1.048 -77.700 1.00 81.44 86 HIS A N 1
ATOM 681 C CA . HIS A 1 86 ? 79.156 -1.611 -77.010 1.00 81.44 86 HIS A CA 1
ATOM 682 C C . HIS A 1 86 ? 79.220 -1.178 -75.542 1.00 81.44 86 HIS A C 1
ATOM 684 O O . HIS A 1 86 ? 79.495 -2.012 -74.685 1.00 81.44 86 HIS A O 1
ATOM 690 N N . ALA A 1 87 ? 78.903 0.082 -75.229 1.00 79.50 87 ALA A N 1
ATOM 691 C CA . ALA A 1 87 ? 78.907 0.594 -73.855 1.00 79.50 87 ALA A CA 1
ATOM 692 C C . ALA A 1 87 ? 77.808 -0.017 -72.958 1.00 79.50 87 ALA A C 1
ATOM 694 O O . ALA A 1 87 ? 77.971 -0.087 -71.743 1.00 79.50 87 ALA A O 1
ATOM 695 N N . GLN A 1 88 ? 76.689 -0.468 -73.537 1.00 76.69 88 GLN A N 1
ATOM 696 C CA . GLN A 1 88 ? 75.573 -1.096 -72.806 1.00 76.69 88 GLN A CA 1
ATOM 697 C C . GLN A 1 88 ? 75.692 -2.627 -72.725 1.00 76.69 88 GLN A C 1
ATOM 699 O O . GLN A 1 88 ? 74.826 -3.299 -72.155 1.00 76.69 88 GLN A O 1
ATOM 704 N N . ARG A 1 89 ? 76.763 -3.197 -73.287 1.00 71.94 89 ARG A N 1
ATOM 705 C CA . ARG A 1 89 ? 76.987 -4.640 -73.347 1.00 71.94 89 ARG A CA 1
ATOM 706 C C . ARG A 1 89 ? 77.255 -5.194 -71.945 1.00 71.94 89 ARG A C 1
ATOM 708 O O . ARG A 1 89 ? 78.264 -4.880 -71.328 1.00 71.94 89 ARG A O 1
ATOM 715 N N . GLY A 1 90 ? 76.338 -6.028 -71.453 1.00 66.19 90 GLY A N 1
ATOM 716 C CA . GLY A 1 90 ? 76.394 -6.619 -70.108 1.00 66.19 90 GLY A CA 1
ATOM 717 C C . GLY A 1 90 ? 75.462 -5.972 -69.076 1.00 66.19 90 GLY A C 1
ATOM 718 O O . GLY A 1 90 ? 75.374 -6.470 -67.958 1.00 66.19 90 GLY A O 1
ATOM 719 N N . GLN A 1 91 ? 74.723 -4.913 -69.432 1.00 71.12 91 GLN A N 1
ATOM 720 C CA . GLN A 1 91 ? 73.701 -4.346 -68.547 1.00 71.12 91 GLN A CA 1
ATOM 721 C C . GLN A 1 91 ? 72.431 -5.224 -68.533 1.00 71.12 91 GLN A C 1
ATOM 723 O O . GLN A 1 91 ? 71.980 -5.657 -69.596 1.00 71.12 91 GLN A O 1
ATOM 728 N N . PRO A 1 92 ? 71.802 -5.457 -67.362 1.00 59.41 92 PRO A N 1
ATOM 729 C CA . PRO A 1 92 ? 70.603 -6.296 -67.242 1.00 59.41 92 PRO A CA 1
ATOM 730 C C . PRO A 1 92 ? 69.372 -5.722 -67.966 1.00 59.41 92 PRO A C 1
ATOM 732 O O . PRO A 1 92 ? 68.443 -6.465 -68.278 1.00 59.41 92 PRO A O 1
ATOM 735 N N . GLN A 1 93 ? 69.361 -4.419 -68.268 1.00 64.25 93 GLN A N 1
ATOM 736 C CA . GLN A 1 93 ? 68.326 -3.761 -69.069 1.00 64.25 93 GLN A CA 1
ATOM 737 C C . GLN A 1 93 ? 68.966 -2.771 -70.058 1.00 64.25 93 GLN A C 1
ATOM 739 O O . GLN A 1 93 ? 69.309 -1.656 -69.664 1.00 64.25 93 GLN A O 1
ATOM 744 N N . PRO A 1 94 ? 69.145 -3.142 -71.340 1.00 66.69 94 PRO A N 1
ATOM 745 C CA . PRO A 1 94 ? 69.698 -2.232 -72.335 1.00 66.69 94 PRO A CA 1
ATOM 746 C C . PRO A 1 94 ? 68.695 -1.118 -72.661 1.00 66.69 94 PRO A C 1
ATOM 748 O O . PRO A 1 94 ? 67.539 -1.373 -73.007 1.00 66.69 94 PRO A O 1
ATOM 751 N N . SER A 1 95 ? 69.144 0.135 -72.586 1.00 67.38 95 SER A N 1
ATOM 752 C CA . SER A 1 95 ? 68.310 1.309 -72.894 1.00 67.38 95 SER A CA 1
ATOM 753 C C . SER A 1 95 ? 67.971 1.421 -74.389 1.00 67.38 95 SER A C 1
ATOM 755 O O . SER A 1 95 ? 66.942 1.990 -74.773 1.00 67.38 95 SER A O 1
ATOM 757 N N . VAL A 1 96 ? 68.820 0.840 -75.242 1.00 75.06 96 VAL A N 1
ATOM 758 C CA . VAL A 1 96 ? 68.692 0.842 -76.698 1.00 75.06 96 VAL A CA 1
ATOM 759 C C . VAL A 1 96 ? 68.741 -0.590 -77.224 1.00 75.06 96 VAL A C 1
ATOM 761 O O . VAL A 1 96 ? 69.676 -1.332 -76.943 1.00 75.06 96 VAL A O 1
ATOM 764 N N . ALA A 1 97 ? 67.750 -0.968 -78.031 1.00 78.81 97 ALA A N 1
ATOM 765 C CA . ALA A 1 97 ? 67.730 -2.242 -78.742 1.00 78.81 97 ALA A CA 1
ATOM 766 C C . ALA A 1 97 ? 67.520 -2.026 -80.246 1.00 78.81 97 ALA A C 1
ATOM 768 O O . ALA A 1 97 ? 66.776 -1.135 -80.664 1.00 78.81 97 ALA A O 1
ATOM 769 N N . LEU A 1 98 ? 68.163 -2.866 -81.057 1.00 80.81 98 LEU A N 1
ATOM 770 C CA . LEU A 1 98 ? 67.930 -2.924 -82.498 1.00 80.81 98 LEU A CA 1
ATOM 771 C C . LEU A 1 98 ? 66.755 -3.863 -82.796 1.00 80.81 98 LEU A C 1
ATOM 773 O O . LEU A 1 98 ? 66.649 -4.939 -82.204 1.00 80.81 98 LEU A O 1
ATOM 777 N N . HIS A 1 99 ? 65.861 -3.428 -83.682 1.00 78.69 99 HIS A N 1
ATOM 778 C CA . HIS A 1 99 ? 64.795 -4.262 -84.229 1.00 78.69 99 HIS A CA 1
ATOM 779 C C . HIS A 1 99 ? 64.619 -3.953 -85.718 1.00 78.69 99 HIS A C 1
ATOM 781 O O . HIS A 1 99 ? 64.243 -2.834 -86.076 1.00 78.69 99 HIS A O 1
ATOM 787 N N . ALA A 1 100 ? 64.892 -4.928 -86.584 1.00 74.25 100 ALA A N 1
ATOM 788 C CA . ALA A 1 100 ? 64.836 -4.783 -88.042 1.00 74.25 100 ALA A CA 1
ATOM 789 C C . ALA A 1 100 ? 65.726 -3.656 -88.608 1.00 74.25 100 ALA A C 1
ATOM 791 O O . ALA A 1 100 ? 65.407 -3.046 -89.628 1.00 74.25 100 ALA A O 1
ATOM 792 N N . GLY A 1 101 ? 66.845 -3.372 -87.938 1.00 72.44 101 GLY A N 1
ATOM 793 C CA . GLY A 1 101 ? 67.786 -2.317 -88.307 1.00 72.44 101 GLY A CA 1
ATOM 794 C C . GLY A 1 101 ? 67.390 -0.909 -87.846 1.00 72.44 101 GLY A C 1
ATOM 795 O O . GLY A 1 101 ? 68.133 0.048 -88.064 1.00 72.44 101 GLY A O 1
ATOM 796 N N . HIS A 1 102 ? 66.263 -0.779 -87.139 1.00 77.12 102 HIS A N 1
ATOM 797 C CA . HIS A 1 102 ? 65.832 0.462 -86.505 1.00 77.12 102 HIS A CA 1
ATOM 798 C C . HIS A 1 102 ? 66.112 0.461 -84.999 1.00 77.12 102 HIS A C 1
ATOM 800 O O . HIS A 1 102 ? 65.965 -0.546 -84.305 1.00 77.12 102 HIS A O 1
ATOM 806 N N . VAL A 1 103 ? 66.487 1.631 -84.483 1.00 77.00 103 VAL A N 1
ATOM 807 C CA . VAL A 1 103 ? 66.784 1.856 -83.065 1.00 77.00 103 VAL A CA 1
ATOM 808 C C . VAL A 1 103 ? 65.477 2.034 -82.290 1.00 77.00 103 VAL A C 1
ATOM 810 O O . VAL A 1 103 ? 64.753 3.004 -82.515 1.00 77.00 103 VAL A O 1
ATOM 813 N N . ARG A 1 104 ? 65.170 1.133 -81.348 1.00 74.50 104 ARG A N 1
ATOM 814 C CA . ARG A 1 104 ? 64.080 1.310 -80.375 1.00 74.50 104 ARG A CA 1
ATOM 815 C C . ARG A 1 104 ? 64.643 1.565 -78.980 1.00 74.50 104 ARG A C 1
ATOM 817 O O . ARG A 1 104 ? 65.3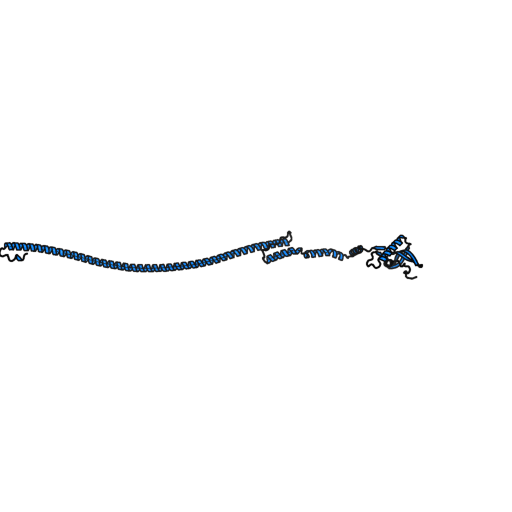93 0.756 -78.442 1.00 74.50 104 ARG A O 1
ATOM 824 N N . ARG A 1 105 ? 64.223 2.678 -78.373 1.00 66.19 105 ARG A N 1
ATOM 825 C CA . ARG A 1 105 ? 64.463 2.975 -76.953 1.00 66.19 105 ARG A CA 1
ATOM 826 C C . ARG A 1 105 ? 63.453 2.193 -76.113 1.00 66.19 105 ARG A C 1
ATOM 828 O O . ARG A 1 105 ? 62.248 2.345 -76.325 1.00 66.19 105 ARG A O 1
ATOM 835 N N . GLN A 1 106 ? 63.918 1.334 -75.209 1.00 62.66 106 GLN A N 1
ATOM 836 C CA . GLN A 1 106 ? 63.035 0.591 -74.304 1.00 62.66 106 GLN A CA 1
ATOM 837 C C . GLN A 1 106 ? 62.733 1.454 -73.069 1.00 62.66 106 GLN A C 1
ATOM 839 O O . GLN A 1 106 ? 63.642 2.014 -72.469 1.00 62.66 106 GLN A O 1
ATOM 844 N N . GLY A 1 107 ? 61.453 1.609 -72.709 1.00 63.50 107 GLY A N 1
ATOM 845 C CA . GLY A 1 107 ? 61.021 2.421 -71.564 1.00 63.50 107 GLY A CA 1
ATOM 846 C C . GLY A 1 107 ? 59.651 2.004 -71.016 1.00 63.50 107 GLY A C 1
ATOM 847 O O . GLY A 1 107 ? 59.008 1.102 -71.559 1.00 63.50 107 GLY A O 1
ATOM 848 N N . TRP A 1 108 ? 59.182 2.692 -69.964 1.00 59.94 108 TRP A N 1
ATOM 849 C CA . TRP A 1 108 ? 57.951 2.396 -69.198 1.00 59.94 108 TRP A CA 1
ATOM 850 C C . TRP A 1 108 ? 56.680 2.202 -70.049 1.00 59.94 108 TRP A C 1
ATOM 852 O O . TRP A 1 108 ? 55.764 1.478 -69.658 1.00 59.94 108 TRP A O 1
ATOM 862 N N . ARG A 1 109 ? 56.647 2.764 -71.264 1.00 57.84 109 ARG A N 1
ATOM 863 C CA . ARG A 1 109 ? 55.563 2.598 -72.248 1.00 57.84 109 ARG A CA 1
ATOM 864 C C . ARG A 1 109 ? 55.306 1.143 -72.671 1.00 57.84 109 ARG A C 1
ATOM 866 O O . ARG A 1 109 ? 54.210 0.844 -73.133 1.00 57.84 109 ARG A O 1
ATOM 873 N N . ASN A 1 110 ? 56.251 0.221 -72.470 1.00 58.94 110 ASN A N 1
ATOM 874 C CA . ASN A 1 110 ? 56.036 -1.206 -72.746 1.00 58.94 110 ASN A CA 1
ATOM 875 C C . ASN A 1 110 ? 55.186 -1.913 -71.664 1.00 58.94 110 ASN A C 1
ATOM 877 O O . ASN A 1 110 ? 54.565 -2.937 -71.947 1.00 58.94 110 ASN A O 1
ATOM 881 N N . HIS A 1 111 ? 55.111 -1.364 -70.442 1.00 60.53 111 HIS A N 1
ATOM 882 C CA . HIS A 1 111 ? 54.281 -1.914 -69.362 1.00 60.53 111 HIS A CA 1
ATOM 883 C C . HIS A 1 111 ? 52.792 -1.587 -69.554 1.00 60.53 111 HIS A C 1
ATOM 885 O O . HIS A 1 111 ? 51.952 -2.455 -69.326 1.00 60.53 111 HIS A O 1
ATOM 891 N N . LEU A 1 112 ? 52.458 -0.403 -70.088 1.00 58.31 112 LEU A N 1
ATOM 892 C CA . LEU A 1 112 ? 51.073 -0.049 -70.441 1.00 58.31 112 LEU A CA 1
ATOM 893 C C . LEU A 1 112 ? 50.494 -0.948 -71.550 1.00 58.31 112 LEU A C 1
ATOM 895 O O . LEU A 1 112 ? 49.307 -1.262 -71.538 1.00 58.31 112 LEU A O 1
ATOM 899 N N . GLY A 1 113 ? 51.331 -1.440 -72.469 1.00 58.97 113 GLY A N 1
ATOM 900 C CA . GLY A 1 113 ? 50.909 -2.372 -73.522 1.00 58.97 113 GLY A CA 1
ATOM 901 C C . GLY A 1 113 ? 50.522 -3.773 -73.022 1.00 58.97 113 GLY A C 1
ATOM 902 O O . GLY A 1 113 ? 49.898 -4.529 -73.768 1.00 58.97 113 GLY A O 1
ATOM 903 N N . LYS A 1 114 ? 50.861 -4.143 -71.775 1.00 57.78 114 LYS A N 1
ATOM 904 C CA . LYS A 1 114 ? 50.425 -5.415 -71.167 1.00 57.78 114 LYS A CA 1
ATOM 905 C C . LYS A 1 114 ? 48.974 -5.363 -70.676 1.00 57.78 114 LYS A C 1
ATOM 907 O O . LYS A 1 114 ? 48.294 -6.379 -70.768 1.00 57.78 114 LYS A O 1
ATOM 912 N N . LEU A 1 115 ? 48.467 -4.196 -70.261 1.00 59.59 115 LEU A N 1
ATOM 913 C CA . LEU A 1 115 ? 47.059 -4.030 -69.861 1.00 59.59 115 LEU A CA 1
ATOM 914 C C . LEU A 1 115 ? 46.080 -4.272 -71.022 1.00 59.59 115 LEU A C 1
ATOM 916 O O . LEU A 1 115 ? 44.985 -4.786 -70.816 1.00 59.59 115 LEU A O 1
ATOM 920 N N . GLN A 1 116 ? 46.482 -3.989 -72.263 1.00 60.31 116 GLN A N 1
ATOM 921 C CA . GLN A 1 116 ? 45.624 -4.199 -73.435 1.00 60.31 116 GLN A CA 1
ATOM 922 C C . GLN A 1 116 ? 45.472 -5.678 -73.844 1.00 60.31 116 GLN A C 1
ATOM 924 O O . GLN A 1 116 ? 44.585 -5.991 -74.636 1.00 60.31 116 GLN A O 1
ATOM 929 N N . ARG A 1 117 ? 46.280 -6.596 -73.287 1.00 65.19 117 ARG A N 1
ATOM 930 C CA . ARG A 1 117 ? 46.257 -8.042 -73.605 1.00 65.19 117 ARG A CA 1
ATOM 931 C C . ARG A 1 117 ? 45.395 -8.889 -72.655 1.00 65.19 117 ARG A C 1
ATOM 933 O O . ARG A 1 117 ? 45.369 -10.106 -72.803 1.00 65.19 117 ARG A O 1
ATOM 940 N N . LEU A 1 118 ? 44.709 -8.275 -71.687 1.00 69.81 118 LEU A N 1
ATOM 941 C CA . LEU A 1 118 ? 43.786 -8.966 -70.776 1.00 69.81 118 LEU A CA 1
ATOM 942 C C . LEU A 1 118 ? 42.533 -9.448 -71.525 1.00 69.81 118 LEU A C 1
ATOM 944 O O . LEU A 1 118 ? 41.930 -8.673 -72.277 1.00 69.81 118 LEU A O 1
ATOM 948 N N . SER A 1 119 ? 42.139 -10.703 -71.288 1.00 75.06 119 SER A N 1
ATOM 949 C CA . SER A 1 119 ? 40.925 -11.321 -71.848 1.00 75.06 119 SER A CA 1
ATOM 950 C C . SER A 1 119 ? 39.643 -10.655 -71.323 1.00 75.06 119 SER A C 1
ATOM 952 O O . SER A 1 119 ? 39.648 -10.010 -70.273 1.00 75.06 119 SER A O 1
ATOM 954 N N . PHE A 1 120 ? 38.527 -10.798 -72.048 1.00 79.62 120 PHE A N 1
ATOM 955 C CA . PHE A 1 120 ? 37.242 -10.181 -71.684 1.00 79.62 120 PHE A CA 1
ATOM 956 C C . PHE A 1 120 ? 36.767 -10.570 -70.270 1.00 79.62 120 PHE A C 1
ATOM 958 O O . PHE A 1 120 ? 36.338 -9.706 -69.508 1.00 79.62 120 PHE A O 1
ATOM 965 N N . THR A 1 121 ? 36.930 -11.838 -69.877 1.00 77.94 121 THR A N 1
ATOM 966 C CA . THR A 1 121 ? 36.568 -12.339 -68.539 1.00 77.94 121 THR A CA 1
ATOM 967 C C . THR A 1 121 ? 37.400 -11.690 -67.432 1.00 77.94 121 THR A C 1
ATOM 969 O O . THR A 1 121 ? 36.860 -11.299 -66.401 1.00 77.94 121 THR A O 1
ATOM 972 N N . GLN A 1 122 ? 38.700 -11.486 -67.665 1.00 80.12 122 GLN A N 1
ATOM 973 C CA . GLN A 1 122 ? 39.584 -10.808 -66.715 1.00 80.12 122 GLN A CA 1
ATOM 974 C C . GLN A 1 122 ? 39.232 -9.323 -66.564 1.00 80.12 122 GLN A C 1
ATOM 976 O O . GLN A 1 122 ? 39.286 -8.799 -65.457 1.00 80.12 122 GLN A O 1
ATOM 981 N N . ARG A 1 123 ? 38.823 -8.643 -67.645 1.00 81.19 123 ARG A N 1
ATOM 982 C CA . ARG A 1 123 ? 38.355 -7.246 -67.571 1.00 81.19 123 ARG A CA 1
ATOM 983 C C . ARG A 1 123 ? 37.075 -7.123 -66.746 1.00 81.19 123 ARG A C 1
ATOM 985 O O . ARG A 1 123 ? 36.983 -6.229 -65.912 1.00 81.19 123 ARG A O 1
ATOM 992 N N . MET A 1 124 ? 36.126 -8.039 -66.943 1.00 81.69 124 MET A N 1
ATOM 993 C CA . MET A 1 124 ? 34.879 -8.067 -66.175 1.00 81.69 124 MET A CA 1
ATOM 994 C C . MET A 1 124 ? 35.137 -8.326 -64.682 1.00 81.69 124 MET A C 1
ATOM 996 O O . MET A 1 124 ? 34.580 -7.637 -63.831 1.00 81.69 124 MET A O 1
ATOM 1000 N N . ALA A 1 125 ? 36.038 -9.260 -64.354 1.00 85.44 125 ALA A N 1
ATOM 1001 C CA . ALA A 1 125 ? 36.412 -9.555 -62.970 1.00 85.44 125 ALA A CA 1
ATOM 1002 C C . ALA A 1 125 ? 37.015 -8.335 -62.251 1.00 85.44 125 ALA A C 1
ATOM 1004 O O . ALA A 1 125 ? 36.628 -8.035 -61.124 1.00 85.44 125 ALA A O 1
ATOM 1005 N N . TRP A 1 126 ? 37.904 -7.586 -62.913 1.00 84.12 126 TRP A N 1
ATOM 1006 C CA . TRP A 1 126 ? 38.490 -6.365 -62.346 1.00 84.12 126 TRP A CA 1
ATOM 1007 C C . TRP A 1 126 ? 37.480 -5.225 -62.156 1.00 84.12 126 TRP A C 1
ATOM 1009 O O . TRP A 1 126 ? 37.666 -4.409 -61.258 1.00 84.12 126 TRP A O 1
ATOM 1019 N N . LEU A 1 127 ? 36.407 -5.175 -62.954 1.00 86.69 127 LEU A N 1
ATOM 1020 C CA . LEU A 1 127 ? 35.330 -4.192 -62.789 1.00 86.69 127 LEU A CA 1
ATOM 1021 C C . LEU A 1 127 ? 34.377 -4.543 -61.638 1.00 86.69 127 LEU A C 1
ATOM 1023 O O . LEU A 1 127 ? 33.930 -3.648 -60.924 1.00 86.69 127 LEU A O 1
ATOM 1027 N N . LEU A 1 128 ? 34.080 -5.829 -61.433 1.00 89.50 128 LEU A N 1
ATOM 1028 C CA . LEU A 1 128 ? 33.166 -6.280 -60.375 1.00 89.50 128 LEU A CA 1
ATOM 1029 C C . LEU A 1 128 ? 33.837 -6.386 -58.999 1.00 89.50 128 LEU A C 1
ATOM 1031 O O . LEU A 1 128 ? 33.177 -6.176 -57.981 1.00 89.50 128 LEU A O 1
ATOM 1035 N N . ALA A 1 129 ? 35.142 -6.664 -58.952 1.00 88.00 129 ALA A N 1
ATOM 1036 C CA . ALA A 1 129 ? 35.911 -6.782 -57.714 1.00 88.00 129 ALA A CA 1
ATOM 1037 C C . ALA A 1 129 ? 35.746 -5.596 -56.734 1.00 88.00 129 ALA A C 1
ATOM 1039 O O . ALA A 1 129 ? 35.472 -5.857 -55.562 1.00 88.00 129 ALA A O 1
ATOM 1040 N N . PRO A 1 130 ? 35.852 -4.313 -57.143 1.00 87.81 130 PRO A N 1
ATOM 1041 C CA . PRO A 1 130 ? 35.678 -3.194 -56.217 1.00 87.81 130 PRO A CA 1
ATOM 1042 C C . PRO A 1 130 ? 34.240 -3.054 -55.706 1.00 87.81 130 PRO A C 1
ATOM 1044 O O . PRO A 1 130 ? 34.054 -2.690 -54.551 1.00 87.81 130 PRO A O 1
ATOM 1047 N N . VAL A 1 131 ? 33.226 -3.381 -56.515 1.00 90.00 131 VAL A N 1
ATOM 1048 C CA . VAL A 1 131 ? 31.815 -3.343 -56.087 1.00 90.00 131 VAL A CA 1
ATOM 1049 C C . VAL A 1 131 ? 31.555 -4.404 -55.021 1.00 90.00 131 VAL A C 1
ATOM 1051 O O . VAL A 1 131 ? 30.947 -4.114 -53.992 1.00 90.00 131 VAL A O 1
ATOM 1054 N N . LEU A 1 132 ? 32.070 -5.617 -55.237 1.00 88.94 132 LEU A N 1
ATOM 1055 C CA . LEU A 1 132 ? 31.954 -6.708 -54.273 1.00 88.94 132 LEU A CA 1
ATOM 1056 C C . LEU A 1 132 ? 32.716 -6.389 -52.980 1.00 88.94 132 LEU A C 1
ATOM 1058 O O . LEU A 1 132 ? 32.203 -6.613 -51.887 1.00 88.94 132 LEU A O 1
ATOM 1062 N N . ALA A 1 133 ? 33.916 -5.813 -53.102 1.00 87.56 133 ALA A N 1
ATOM 1063 C CA . ALA A 1 133 ? 34.698 -5.366 -51.958 1.00 87.56 133 ALA A CA 1
ATOM 1064 C C . ALA A 1 133 ? 33.953 -4.287 -51.163 1.00 87.56 133 ALA A C 1
ATOM 1066 O O . ALA A 1 133 ? 33.864 -4.398 -49.947 1.00 87.56 133 ALA A O 1
ATOM 1067 N N . LEU A 1 134 ? 33.350 -3.292 -51.820 1.00 86.88 134 LEU A N 1
ATOM 1068 C CA . LEU A 1 134 ? 32.584 -2.243 -51.141 1.00 86.88 134 LEU A CA 1
ATOM 1069 C C . LEU A 1 134 ? 31.350 -2.809 -50.420 1.00 86.88 134 LEU A C 1
ATOM 1071 O O . LEU A 1 134 ? 31.078 -2.434 -49.282 1.00 86.88 134 LEU A O 1
ATOM 1075 N N . ALA A 1 135 ? 30.636 -3.740 -51.060 1.00 84.62 135 ALA A N 1
ATOM 1076 C CA . ALA A 1 135 ? 29.469 -4.403 -50.483 1.00 84.62 135 ALA A CA 1
ATOM 1077 C C . ALA A 1 135 ? 29.817 -5.249 -49.247 1.00 84.62 135 ALA A C 1
ATOM 1079 O O . ALA A 1 135 ? 28.998 -5.359 -48.339 1.00 84.62 135 ALA A O 1
ATOM 1080 N N . LEU A 1 136 ? 31.026 -5.818 -49.194 1.00 85.19 136 LEU A N 1
ATOM 1081 C CA . LEU A 1 136 ? 31.527 -6.568 -48.038 1.00 85.19 136 LEU A CA 1
ATOM 1082 C C . LEU A 1 136 ? 32.121 -5.654 -46.958 1.00 85.19 136 LEU A C 1
ATOM 1084 O O . LEU A 1 136 ? 31.926 -5.900 -45.770 1.00 85.19 136 LEU A O 1
ATOM 1088 N N . ILE A 1 137 ? 32.802 -4.575 -47.353 1.00 83.69 137 ILE A N 1
ATOM 1089 C CA . ILE A 1 137 ? 33.389 -3.595 -46.431 1.00 83.69 137 ILE A CA 1
ATOM 1090 C C . ILE A 1 137 ? 32.294 -2.814 -45.700 1.00 83.69 137 ILE A C 1
ATOM 1092 O O . ILE A 1 137 ? 32.450 -2.539 -44.519 1.00 83.69 137 ILE A O 1
ATOM 1096 N N . PHE A 1 138 ? 31.173 -2.491 -46.347 1.00 79.12 138 PHE A N 1
ATOM 1097 C CA . PHE A 1 138 ? 30.088 -1.711 -45.740 1.00 79.12 138 PHE A CA 1
ATOM 1098 C C . PHE A 1 138 ? 29.538 -2.310 -44.420 1.00 79.12 138 PHE A C 1
ATOM 1100 O O . PHE A 1 138 ? 29.514 -1.593 -43.417 1.00 79.12 138 PHE A O 1
ATOM 1107 N N . PRO A 1 139 ? 29.150 -3.602 -44.346 1.00 75.12 139 PRO A N 1
ATOM 1108 C CA . PRO A 1 139 ? 28.790 -4.243 -43.081 1.00 75.12 139 PRO A CA 1
ATOM 1109 C C . PRO A 1 139 ? 30.008 -4.537 -42.192 1.00 75.12 139 PRO A C 1
ATOM 1111 O O . PRO A 1 139 ? 29.889 -4.449 -40.971 1.00 75.12 139 PRO A O 1
ATOM 1114 N N . TRP A 1 140 ? 31.183 -4.838 -42.766 1.00 76.25 140 TRP A N 1
ATOM 1115 C CA . TRP A 1 140 ? 32.407 -5.107 -41.993 1.00 76.25 140 TRP A CA 1
ATOM 1116 C C . TRP A 1 140 ? 32.912 -3.877 -41.226 1.00 76.25 140 TRP A C 1
ATOM 1118 O O . TRP A 1 140 ? 33.422 -4.003 -40.118 1.00 76.25 140 TRP A O 1
ATOM 1128 N N . MET A 1 141 ? 32.696 -2.679 -41.770 1.00 77.44 141 MET A N 1
ATOM 1129 C CA . MET A 1 141 ? 33.046 -1.398 -41.154 1.00 77.44 141 MET A CA 1
ATOM 1130 C C . MET A 1 141 ? 32.066 -0.983 -40.043 1.00 77.44 141 MET A C 1
ATOM 1132 O O . MET A 1 141 ? 32.177 0.109 -39.494 1.00 77.44 141 MET A O 1
ATOM 1136 N N . GLY A 1 142 ? 31.096 -1.841 -39.706 1.00 70.25 142 GLY A N 1
ATOM 1137 C CA . GLY A 1 142 ? 30.213 -1.647 -38.560 1.00 70.25 142 GLY A CA 1
ATOM 1138 C C . GLY A 1 142 ? 29.175 -0.542 -38.751 1.00 70.25 142 GLY A C 1
ATOM 1139 O O . GLY A 1 142 ? 28.530 -0.138 -37.783 1.00 70.25 142 GLY A O 1
ATOM 1140 N N . TRP A 1 143 ? 28.946 -0.077 -39.986 1.00 70.06 143 TRP A N 1
ATOM 1141 C CA . TRP A 1 143 ? 27.963 0.978 -40.265 1.00 70.06 143 TRP A CA 1
ATOM 1142 C C . TRP A 1 143 ? 26.541 0.588 -39.837 1.00 70.06 143 TRP A C 1
ATOM 1144 O O . TRP A 1 143 ? 25.717 1.451 -39.538 1.00 70.06 143 TRP A O 1
ATOM 1154 N N . THR A 1 144 ? 26.264 -0.717 -39.744 1.00 72.69 144 THR A N 1
ATOM 1155 C CA . THR A 1 144 ? 25.005 -1.267 -39.237 1.00 72.69 144 THR A CA 1
ATOM 1156 C C . THR A 1 144 ? 25.024 -1.676 -37.760 1.00 72.69 144 THR A C 1
ATOM 1158 O O . THR A 1 144 ? 24.000 -2.038 -37.189 1.00 72.69 144 THR A O 1
ATOM 1161 N N . GLN A 1 145 ? 26.182 -1.647 -37.113 1.00 75.19 145 GLN A N 1
ATOM 1162 C CA . GLN A 1 145 ? 26.376 -2.262 -35.800 1.00 75.19 145 GLN A CA 1
ATOM 1163 C C . GLN A 1 145 ? 25.775 -1.413 -34.673 1.00 75.19 145 GLN A C 1
ATOM 1165 O O . GLN A 1 145 ? 25.222 -1.947 -33.715 1.00 75.19 145 GLN A O 1
ATOM 1170 N N . ALA A 1 146 ? 25.794 -0.085 -34.825 1.00 75.81 146 ALA A N 1
ATOM 1171 C CA . ALA A 1 146 ? 25.250 0.841 -33.833 1.00 75.81 146 ALA A CA 1
ATOM 1172 C C . ALA A 1 146 ? 23.746 0.624 -33.570 1.00 75.81 146 ALA A C 1
ATOM 1174 O O . ALA A 1 146 ? 23.314 0.625 -32.418 1.00 75.81 146 ALA A O 1
ATOM 1175 N N . TRP A 1 147 ? 22.940 0.385 -34.614 1.00 75.19 147 TRP A N 1
ATOM 1176 C CA . TRP A 1 147 ? 21.501 0.150 -34.441 1.00 75.19 147 TRP A CA 1
ATOM 1177 C C . TRP A 1 147 ? 21.194 -1.251 -33.910 1.00 75.19 147 TRP A C 1
ATOM 1179 O O . TRP A 1 147 ? 20.264 -1.405 -33.122 1.00 75.19 147 TRP A O 1
ATOM 1189 N N . GLN A 1 148 ? 21.990 -2.260 -34.280 1.00 79.31 148 GLN A N 1
ATOM 1190 C CA . GLN A 1 148 ? 21.855 -3.615 -33.737 1.00 79.31 148 GLN A CA 1
ATOM 1191 C C . GLN A 1 148 ? 22.065 -3.619 -32.224 1.00 79.31 148 GLN A C 1
ATOM 1193 O O . GLN A 1 148 ? 21.248 -4.175 -31.495 1.00 79.31 148 GLN A O 1
ATOM 1198 N N . LEU A 1 149 ? 23.109 -2.932 -31.757 1.00 81.94 149 LEU A N 1
ATOM 1199 C CA . LEU A 1 149 ? 23.408 -2.804 -30.334 1.00 81.94 149 LEU A CA 1
ATOM 1200 C C . LEU A 1 149 ? 22.308 -2.044 -29.584 1.00 81.94 149 LEU A C 1
ATOM 1202 O O . LEU A 1 149 ? 21.911 -2.469 -28.504 1.00 81.94 149 LEU A O 1
ATOM 1206 N N . ALA A 1 150 ? 21.764 -0.966 -30.159 1.00 81.19 150 ALA A N 1
ATOM 1207 C CA . ALA A 1 150 ? 20.682 -0.206 -29.531 1.00 81.19 150 ALA A CA 1
ATOM 1208 C C . ALA A 1 150 ? 19.388 -1.030 -29.386 1.00 81.19 150 ALA A C 1
ATOM 1210 O O . ALA A 1 150 ? 18.756 -1.004 -28.330 1.00 81.19 150 ALA A O 1
ATOM 1211 N N . VAL A 1 151 ? 19.001 -1.781 -30.425 1.00 83.69 151 VAL A N 1
ATOM 1212 C CA . VAL A 1 151 ? 17.818 -2.658 -30.381 1.00 83.69 151 VAL A CA 1
ATOM 1213 C C . VAL A 1 151 ? 18.032 -3.809 -29.400 1.00 83.69 151 VAL A C 1
ATOM 1215 O O . VAL A 1 151 ? 17.139 -4.101 -28.610 1.00 83.69 151 VAL A O 1
ATOM 1218 N N . GLN A 1 152 ? 19.212 -4.437 -29.403 1.00 85.19 152 GLN A N 1
ATOM 1219 C CA . GLN A 1 152 ? 19.552 -5.492 -28.445 1.00 85.19 152 GLN A CA 1
ATOM 1220 C C . GLN A 1 152 ? 19.535 -4.977 -27.005 1.00 85.19 152 GLN A C 1
ATOM 1222 O O . GLN A 1 152 ? 18.996 -5.655 -26.135 1.00 85.19 152 GLN A O 1
ATOM 1227 N N . ALA A 1 153 ? 20.063 -3.778 -26.749 1.00 85.62 153 ALA A N 1
ATOM 1228 C CA . ALA A 1 153 ? 20.036 -3.166 -25.426 1.00 85.62 153 ALA A CA 1
ATOM 1229 C C . ALA A 1 153 ? 18.596 -2.94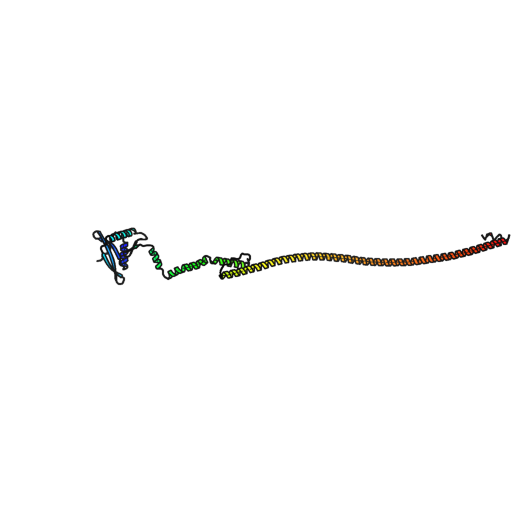6 -24.945 1.00 85.62 153 ALA A C 1
ATOM 1231 O O . ALA A 1 153 ? 18.233 -3.445 -23.883 1.00 85.62 153 ALA A O 1
ATOM 1232 N N . LEU A 1 154 ? 17.751 -2.304 -25.764 1.00 85.50 154 LEU A N 1
ATOM 1233 C CA . LEU A 1 154 ? 16.349 -2.076 -25.407 1.00 85.50 154 LEU A CA 1
ATOM 1234 C C . LEU A 1 154 ? 15.590 -3.396 -25.209 1.00 85.50 154 LEU A C 1
ATOM 1236 O O . LEU A 1 154 ? 14.838 -3.526 -24.251 1.00 85.50 154 LEU A O 1
ATOM 1240 N N . ALA A 1 155 ? 15.804 -4.390 -26.074 1.00 87.25 155 ALA A N 1
ATOM 1241 C CA . ALA A 1 155 ? 15.171 -5.700 -25.945 1.00 87.25 155 ALA A CA 1
ATOM 1242 C C . ALA A 1 155 ? 15.609 -6.436 -24.668 1.00 87.25 155 ALA A C 1
ATOM 1244 O O . ALA A 1 155 ? 14.778 -7.046 -24.000 1.00 87.25 155 ALA A O 1
ATOM 1245 N N . THR A 1 156 ? 16.892 -6.352 -24.305 1.00 88.50 156 THR A N 1
ATOM 1246 C CA . THR A 1 156 ? 17.426 -6.958 -23.075 1.00 88.50 156 THR A CA 1
ATOM 1247 C C . THR A 1 156 ? 16.882 -6.251 -21.837 1.00 88.50 156 THR A C 1
ATOM 1249 O O . THR A 1 156 ? 16.518 -6.909 -20.865 1.00 88.50 156 THR A O 1
ATOM 1252 N N . ASP A 1 157 ? 16.762 -4.924 -21.884 1.00 88.62 157 ASP A N 1
ATOM 1253 C CA . ASP A 1 157 ? 16.174 -4.136 -20.804 1.00 88.62 157 ASP A CA 1
ATOM 1254 C C . ASP A 1 157 ? 14.683 -4.447 -20.631 1.00 88.62 157 ASP A C 1
ATOM 1256 O O . ASP A 1 157 ? 14.225 -4.628 -19.503 1.00 88.62 157 ASP A O 1
ATOM 1260 N N . LEU A 1 158 ? 13.939 -4.587 -21.733 1.00 87.25 158 LEU A N 1
ATOM 1261 C CA . LEU A 1 158 ? 12.529 -4.973 -21.709 1.00 87.25 158 LEU A CA 1
ATOM 1262 C C . LEU A 1 158 ? 12.354 -6.393 -21.148 1.00 87.25 158 LEU A C 1
ATOM 1264 O O . LEU A 1 158 ? 11.539 -6.606 -20.253 1.00 87.25 158 LEU A O 1
ATOM 1268 N N . ALA A 1 159 ? 13.158 -7.352 -21.623 1.00 87.31 159 ALA A N 1
ATOM 1269 C CA . ALA A 1 159 ? 13.127 -8.743 -21.166 1.00 87.31 159 ALA A CA 1
ATOM 1270 C C . ALA A 1 159 ? 13.521 -8.877 -19.687 1.00 87.31 159 ALA A C 1
ATOM 1272 O O . ALA A 1 159 ? 12.918 -9.649 -18.947 1.00 87.31 159 ALA A O 1
ATOM 1273 N N . GLY A 1 160 ? 14.501 -8.091 -19.238 1.00 88.12 160 GLY A N 1
ATOM 1274 C CA . GLY A 1 160 ? 14.921 -8.025 -17.841 1.00 88.12 160 GLY A CA 1
ATOM 1275 C C . GLY A 1 160 ? 14.030 -7.151 -16.956 1.00 88.12 160 GLY A C 1
ATOM 1276 O O . GLY A 1 160 ? 14.357 -6.973 -15.783 1.00 88.12 160 GLY A O 1
ATOM 1277 N N . CYS A 1 161 ? 12.953 -6.564 -17.497 1.00 85.50 161 CYS A N 1
ATOM 1278 C CA . CYS A 1 161 ? 12.106 -5.579 -16.814 1.00 85.50 161 CYS A CA 1
ATOM 1279 C C . CYS A 1 161 ? 12.908 -4.423 -16.173 1.00 85.50 161 CYS A C 1
ATOM 1281 O O . CYS A 1 161 ? 12.525 -3.857 -15.145 1.00 85.50 161 CYS A O 1
ATOM 1283 N N . GLN A 1 162 ? 14.034 -4.044 -16.783 1.00 88.31 162 GLN A N 1
ATOM 1284 C CA . GLN A 1 162 ? 14.923 -2.972 -16.333 1.00 88.31 162 GLN A CA 1
ATOM 1285 C C . GLN A 1 162 ? 14.432 -1.618 -16.854 1.00 88.31 162 GLN A C 1
ATOM 1287 O O . GLN A 1 162 ? 15.087 -0.923 -17.627 1.00 88.31 162 GLN A O 1
ATOM 1292 N N . LEU A 1 163 ? 13.248 -1.224 -16.392 1.00 88.25 163 LEU A N 1
ATOM 1293 C CA . LEU A 1 163 ? 12.495 -0.093 -16.940 1.00 88.25 163 LEU A CA 1
ATOM 1294 C C . LEU A 1 163 ? 13.073 1.285 -16.567 1.00 88.25 163 LEU A C 1
ATOM 1296 O O . LEU A 1 163 ? 12.679 2.303 -17.139 1.00 88.25 163 LEU A O 1
ATOM 1300 N N . ASN A 1 164 ? 14.032 1.331 -15.635 1.00 89.31 164 ASN A N 1
ATOM 1301 C CA . ASN A 1 164 ? 14.616 2.573 -15.122 1.00 89.31 164 ASN A CA 1
ATOM 1302 C C . ASN A 1 164 ? 15.751 3.165 -15.970 1.00 89.31 164 ASN A C 1
ATOM 1304 O O . ASN A 1 164 ? 16.134 4.310 -15.726 1.00 89.31 164 ASN A O 1
ATOM 1308 N N . LYS A 1 165 ? 16.269 2.436 -16.961 1.00 88.38 165 LYS A N 1
ATOM 1309 C CA . LYS A 1 165 ? 17.355 2.918 -17.823 1.00 88.38 165 LYS A CA 1
ATOM 1310 C C . LYS A 1 165 ? 16.881 3.988 -18.822 1.00 88.38 165 LYS A C 1
ATOM 1312 O O . LYS A 1 165 ? 15.704 3.993 -19.193 1.00 88.38 165 LYS A O 1
ATOM 1317 N N . PRO A 1 166 ? 17.773 4.905 -19.244 1.00 85.62 166 PRO A N 1
ATOM 1318 C CA . PRO A 1 166 ? 17.457 5.893 -20.268 1.00 85.62 166 PRO A CA 1
ATOM 1319 C C . PRO A 1 166 ? 17.213 5.212 -21.617 1.00 85.62 166 PRO A C 1
ATOM 1321 O O . PRO A 1 166 ? 17.935 4.294 -22.004 1.00 85.62 166 PRO A O 1
ATOM 1324 N N . LEU A 1 167 ? 16.196 5.685 -22.336 1.00 84.94 167 LEU A N 1
ATOM 1325 C CA . LEU A 1 167 ? 15.872 5.176 -23.663 1.00 84.94 167 LEU A CA 1
ATOM 1326 C C . LEU A 1 167 ? 16.899 5.671 -24.696 1.00 84.94 167 LEU A C 1
ATOM 1328 O O . LEU A 1 167 ? 17.325 6.827 -24.628 1.00 84.94 167 LEU A O 1
ATOM 1332 N N . PRO A 1 168 ? 17.283 4.834 -25.675 1.00 81.75 168 PRO A N 1
ATOM 1333 C CA . PRO A 1 168 ? 18.150 5.259 -26.767 1.00 81.75 168 PRO A CA 1
ATOM 1334 C C . PRO A 1 168 ? 17.468 6.327 -27.651 1.00 81.75 168 PRO A C 1
ATOM 1336 O O . PRO A 1 168 ? 16.243 6.345 -27.763 1.00 81.75 168 PRO A O 1
ATOM 1339 N N . PRO A 1 169 ? 18.222 7.221 -28.312 1.00 78.44 169 PRO A N 1
ATOM 1340 C CA . PRO A 1 169 ? 17.644 8.250 -29.175 1.00 78.44 169 PRO A CA 1
ATOM 1341 C C . PRO A 1 169 ? 16.963 7.650 -30.418 1.00 78.44 169 PRO A C 1
ATOM 1343 O O . PRO A 1 169 ? 17.475 6.710 -31.029 1.00 78.44 169 PRO A O 1
ATOM 1346 N N . LEU A 1 170 ? 15.817 8.220 -30.811 1.00 75.44 170 LEU A N 1
ATOM 1347 C CA . LEU A 1 170 ? 15.110 7.856 -32.042 1.00 75.44 170 LEU A CA 1
ATOM 1348 C C . LEU A 1 170 ? 15.896 8.342 -33.265 1.00 75.44 170 LEU A C 1
ATOM 1350 O O . LEU A 1 170 ? 16.293 9.505 -33.347 1.00 75.44 170 LEU A O 1
ATOM 1354 N N . LEU A 1 171 ? 16.106 7.451 -34.233 1.00 68.06 171 LEU A N 1
ATOM 1355 C CA . LEU A 1 171 ? 16.746 7.804 -35.496 1.00 68.06 171 LEU A CA 1
ATOM 1356 C C . LEU A 1 171 ? 15.738 8.524 -36.409 1.00 68.06 171 LEU A C 1
ATOM 1358 O O . LEU A 1 171 ? 14.635 8.012 -36.612 1.00 68.06 171 LEU A O 1
ATOM 1362 N N . PRO A 1 172 ? 16.102 9.668 -37.011 1.00 66.00 172 PRO A N 1
ATOM 1363 C CA . PRO A 1 172 ? 15.245 10.337 -37.979 1.00 66.00 172 PRO A CA 1
ATOM 1364 C C . PRO A 1 172 ? 15.146 9.523 -39.278 1.00 66.00 172 PRO A C 1
ATOM 1366 O O . PRO A 1 172 ? 16.157 9.163 -39.880 1.00 66.00 172 PRO A O 1
ATOM 1369 N N . GLY A 1 173 ? 13.920 9.254 -39.738 1.00 68.81 173 GLY A N 1
ATOM 1370 C CA . GLY A 1 173 ? 13.651 8.641 -41.045 1.00 68.81 173 GLY A CA 1
ATOM 1371 C C . GLY A 1 173 ? 12.520 7.608 -41.040 1.00 68.81 173 GLY A C 1
ATOM 1372 O O . GLY A 1 173 ? 12.085 7.132 -39.999 1.00 68.81 173 GLY A O 1
ATOM 1373 N N . ARG A 1 174 ? 12.050 7.222 -42.235 1.00 75.44 174 ARG A N 1
ATOM 1374 C CA . ARG A 1 174 ? 10.988 6.211 -42.439 1.00 75.44 174 ARG A CA 1
ATOM 1375 C C . ARG A 1 174 ? 11.530 4.779 -42.554 1.00 75.44 174 ARG A C 1
ATOM 1377 O O . ARG A 1 174 ? 10.989 3.965 -43.297 1.00 75.44 174 ARG A O 1
ATOM 1384 N N . HIS A 1 175 ? 12.639 4.473 -41.885 1.00 78.75 175 HIS A N 1
ATOM 1385 C CA . HIS A 1 175 ? 13.194 3.123 -41.925 1.00 78.75 175 HIS A CA 1
ATOM 1386 C C . HIS A 1 175 ? 12.293 2.174 -41.108 1.00 78.75 175 HIS A C 1
ATOM 1388 O O . HIS A 1 175 ? 11.930 2.532 -39.988 1.00 78.75 175 HIS A O 1
ATOM 1394 N N . PRO A 1 176 ? 11.957 0.960 -41.586 1.00 82.00 176 PRO A N 1
ATOM 1395 C CA . PRO A 1 176 ? 11.080 0.032 -40.860 1.00 82.00 176 PRO A CA 1
ATOM 1396 C C . PRO A 1 176 ? 11.537 -0.258 -39.423 1.00 82.00 176 PRO A C 1
ATOM 1398 O O . PRO A 1 176 ? 10.717 -0.375 -38.516 1.00 82.00 176 PRO A O 1
ATOM 1401 N N . MET A 1 177 ? 12.854 -0.311 -39.193 1.00 79.19 177 MET A N 1
ATOM 1402 C CA . MET A 1 177 ? 13.402 -0.516 -37.845 1.00 79.19 177 MET A CA 1
ATOM 1403 C C . MET A 1 177 ? 13.218 0.699 -36.926 1.00 79.19 177 MET A C 1
ATOM 1405 O O . MET A 1 177 ? 13.133 0.519 -35.717 1.00 79.19 177 MET A O 1
ATOM 1409 N N . ALA A 1 178 ? 13.127 1.919 -37.468 1.00 82.56 178 ALA A N 1
ATOM 1410 C CA . ALA A 1 178 ? 12.864 3.113 -36.664 1.00 82.56 178 ALA A CA 1
ATOM 1411 C C . ALA A 1 178 ? 11.432 3.089 -36.101 1.00 82.56 178 ALA A C 1
ATOM 1413 O O . ALA A 1 178 ? 11.252 3.332 -34.912 1.00 82.56 178 ALA A O 1
ATOM 1414 N N . LEU A 1 179 ? 10.441 2.682 -36.911 1.00 85.81 179 LEU A N 1
ATOM 1415 C CA . LEU A 1 179 ? 9.067 2.475 -36.433 1.00 85.81 179 LEU A CA 1
ATOM 1416 C C . LEU A 1 179 ? 8.991 1.372 -35.371 1.00 85.81 179 LEU A C 1
ATOM 1418 O O . LEU A 1 179 ? 8.296 1.525 -34.371 1.00 85.81 179 LEU A O 1
ATOM 1422 N N . LEU A 1 180 ? 9.703 0.256 -35.570 1.00 86.38 180 LEU A N 1
ATOM 1423 C CA . LEU A 1 180 ? 9.756 -0.811 -34.568 1.00 86.38 180 LEU A CA 1
ATOM 1424 C C . LEU A 1 180 ? 10.347 -0.303 -33.244 1.00 86.38 180 LEU A C 1
ATOM 1426 O O . LEU A 1 180 ? 9.788 -0.578 -32.185 1.00 86.38 180 LEU A O 1
ATOM 1430 N N . MET A 1 181 ? 11.439 0.464 -33.307 1.00 84.50 181 MET A N 1
ATOM 1431 C CA . MET A 1 181 ? 12.078 1.051 -32.129 1.00 84.50 181 MET A CA 1
ATOM 1432 C C . MET A 1 181 ? 11.126 1.991 -31.382 1.00 84.50 181 MET A C 1
ATOM 1434 O O . MET A 1 181 ? 10.999 1.879 -30.169 1.00 84.50 181 MET A O 1
ATOM 1438 N N . GLU A 1 182 ? 10.397 2.853 -32.094 1.00 87.56 182 GLU A N 1
ATOM 1439 C CA . GLU A 1 182 ? 9.392 3.749 -31.507 1.00 87.56 182 GLU A CA 1
ATOM 1440 C C . GLU A 1 182 ? 8.292 2.973 -30.764 1.00 87.56 182 GLU A C 1
ATOM 1442 O O . GLU A 1 182 ? 7.962 3.290 -29.620 1.00 87.56 182 GLU A O 1
ATOM 1447 N N . ARG A 1 183 ? 7.770 1.895 -31.365 1.00 88.81 183 ARG A N 1
ATOM 1448 C CA . ARG A 1 183 ? 6.765 1.036 -30.714 1.00 88.81 183 ARG A CA 1
ATOM 1449 C C . ARG A 1 183 ? 7.320 0.319 -29.485 1.00 88.81 183 ARG A C 1
ATOM 1451 O O . ARG A 1 183 ? 6.633 0.256 -28.469 1.00 88.81 183 ARG A O 1
ATOM 1458 N N . LEU A 1 184 ? 8.551 -0.191 -29.548 1.00 89.00 184 LEU A N 1
ATOM 1459 C CA . LEU A 1 184 ? 9.209 -0.827 -28.401 1.00 89.00 184 LEU A CA 1
ATOM 1460 C C . LEU A 1 184 ? 9.465 0.170 -27.266 1.00 89.00 184 LEU A C 1
ATOM 1462 O O . LEU A 1 184 ? 9.244 -0.165 -26.104 1.00 89.00 184 LEU A O 1
ATOM 1466 N N . GLN A 1 185 ? 9.859 1.403 -27.585 1.00 88.69 185 GLN A N 1
ATOM 1467 C CA . GLN A 1 185 ? 9.995 2.471 -26.595 1.00 88.69 185 GLN A CA 1
ATOM 1468 C C . GLN A 1 185 ? 8.656 2.820 -25.948 1.00 88.69 185 GLN A C 1
ATOM 1470 O O . GLN A 1 185 ? 8.590 2.961 -24.729 1.00 88.69 185 GLN A O 1
ATOM 1475 N N . GLN A 1 186 ? 7.576 2.897 -26.729 1.00 90.88 186 GLN A N 1
ATOM 1476 C CA . GLN A 1 186 ? 6.239 3.128 -26.187 1.00 90.88 186 GLN A CA 1
ATOM 1477 C C . GLN A 1 186 ? 5.805 1.996 -25.242 1.00 90.88 186 GLN A C 1
ATOM 1479 O O . GLN A 1 186 ? 5.285 2.266 -24.160 1.00 90.88 186 GLN A O 1
ATOM 1484 N N . ILE A 1 187 ? 6.067 0.735 -25.602 1.00 91.38 187 ILE A N 1
ATOM 1485 C CA . ILE A 1 187 ? 5.818 -0.420 -24.724 1.00 91.38 187 ILE A CA 1
ATOM 1486 C C . ILE A 1 187 ? 6.644 -0.311 -23.437 1.00 91.38 187 ILE A C 1
ATOM 1488 O O . ILE A 1 187 ? 6.101 -0.513 -22.354 1.00 91.38 187 ILE A O 1
ATOM 1492 N N . HIS A 1 188 ? 7.926 0.054 -23.531 1.00 90.06 188 HIS A N 1
ATOM 1493 C CA . HIS A 1 188 ?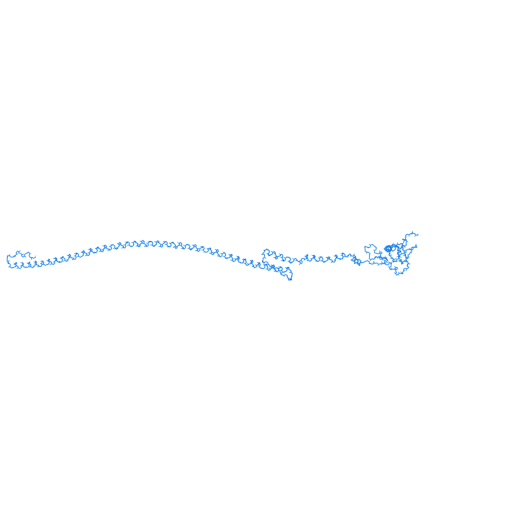 8.801 0.248 -22.369 1.00 90.06 188 HIS A CA 1
ATOM 1494 C C . HIS A 1 188 ? 8.268 1.322 -21.416 1.00 90.06 188 HIS A C 1
ATOM 1496 O O . HIS A 1 188 ? 8.238 1.115 -20.205 1.00 90.06 188 HIS A O 1
ATOM 1502 N N . ILE A 1 189 ? 7.811 2.457 -21.952 1.00 91.50 189 ILE A N 1
ATOM 1503 C CA . ILE A 1 189 ? 7.233 3.554 -21.161 1.00 91.50 189 ILE A CA 1
ATOM 1504 C C . ILE A 1 189 ? 5.939 3.104 -20.476 1.00 91.50 189 ILE A C 1
ATOM 1506 O O . ILE A 1 189 ? 5.788 3.308 -19.272 1.00 91.50 189 ILE A O 1
ATOM 1510 N N . ASN A 1 190 ? 5.034 2.449 -21.207 1.00 93.19 190 ASN A N 1
ATOM 1511 C CA . ASN A 1 190 ? 3.777 1.954 -20.646 1.00 93.19 190 ASN A CA 1
ATOM 1512 C C . ASN A 1 190 ? 4.020 0.912 -19.547 1.00 93.19 190 ASN A C 1
ATOM 1514 O O . ASN A 1 190 ? 3.409 0.986 -18.484 1.00 93.19 190 ASN A O 1
ATOM 1518 N N . LEU A 1 191 ? 4.949 -0.025 -19.764 1.00 92.81 191 LEU A N 1
ATOM 1519 C CA . LEU A 1 191 ? 5.354 -0.989 -18.740 1.00 92.81 191 LEU A CA 1
ATOM 1520 C C . LEU A 1 191 ? 5.932 -0.283 -17.515 1.00 92.81 191 LEU A C 1
ATOM 1522 O O . LEU A 1 191 ? 5.614 -0.663 -16.392 1.00 92.81 191 LEU A O 1
ATOM 1526 N N . ARG A 1 192 ? 6.756 0.755 -17.708 1.00 93.12 192 ARG A N 1
ATOM 1527 C CA . ARG A 1 192 ? 7.325 1.533 -16.599 1.00 93.12 192 ARG A CA 1
ATOM 1528 C C . ARG A 1 192 ? 6.238 2.192 -15.759 1.00 93.12 192 ARG A C 1
ATOM 1530 O O . ARG A 1 192 ? 6.345 2.150 -14.537 1.00 93.12 192 ARG A O 1
ATOM 1537 N N . ALA A 1 193 ? 5.223 2.767 -16.400 1.00 93.94 193 ALA A N 1
ATOM 1538 C CA . ALA A 1 193 ? 4.083 3.367 -15.715 1.00 93.94 193 ALA A CA 1
ATOM 1539 C C . ALA A 1 193 ? 3.298 2.312 -14.922 1.00 93.94 193 ALA A C 1
ATOM 1541 O O . ALA A 1 193 ? 3.202 2.424 -13.709 1.00 93.94 193 ALA A O 1
ATOM 1542 N N . VAL A 1 194 ? 2.865 1.223 -15.568 1.00 95.00 194 VAL A N 1
ATOM 1543 C CA . VAL A 1 194 ? 2.074 0.160 -14.915 1.00 95.00 194 VAL A CA 1
ATOM 1544 C C . VAL A 1 194 ? 2.829 -0.492 -13.753 1.00 95.00 194 VAL A C 1
ATOM 1546 O O . VAL A 1 194 ? 2.261 -0.713 -12.688 1.00 95.00 194 VAL A O 1
ATOM 1549 N N . VAL A 1 195 ? 4.121 -0.791 -13.924 1.00 94.19 195 VAL A N 1
ATOM 1550 C CA . VAL A 1 195 ? 4.953 -1.350 -12.845 1.00 94.19 195 VAL A CA 1
ATOM 1551 C C . VAL A 1 195 ? 5.183 -0.320 -11.735 1.00 94.19 195 VAL A C 1
ATOM 1553 O O . VAL A 1 195 ? 5.256 -0.696 -10.566 1.00 94.19 195 VAL A O 1
ATOM 1556 N N . GLY A 1 196 ? 5.302 0.963 -12.081 1.00 94.00 196 GLY A N 1
ATOM 1557 C CA . GLY A 1 196 ? 5.387 2.065 -11.123 1.00 94.00 196 GLY A CA 1
ATOM 1558 C C . GLY A 1 196 ? 4.129 2.174 -10.265 1.00 94.00 196 GLY A C 1
ATOM 1559 O O . GLY A 1 196 ? 4.239 2.144 -9.041 1.00 94.00 196 GLY A O 1
ATOM 1560 N N . ASP A 1 197 ? 2.957 2.202 -10.898 1.00 95.94 197 ASP A N 1
ATOM 1561 C CA . ASP A 1 197 ? 1.652 2.269 -10.235 1.00 95.94 197 ASP A CA 1
ATOM 1562 C C . ASP A 1 197 ? 1.425 1.040 -9.349 1.00 95.94 197 ASP A C 1
ATOM 1564 O O . ASP A 1 197 ? 1.093 1.173 -8.175 1.00 95.94 197 ASP A O 1
ATOM 1568 N N . ALA A 1 198 ? 1.712 -0.163 -9.859 1.00 95.75 198 ALA A N 1
ATOM 1569 C CA . ALA A 1 198 ? 1.603 -1.392 -9.077 1.00 95.75 198 ALA A CA 1
ATOM 1570 C C . ALA A 1 198 ? 2.519 -1.379 -7.842 1.00 95.75 198 ALA A C 1
ATOM 1572 O O . ALA A 1 198 ? 2.111 -1.798 -6.763 1.00 95.75 198 ALA A O 1
ATOM 1573 N N . ARG A 1 199 ? 3.759 -0.885 -7.969 1.00 94.38 199 ARG A N 1
ATOM 1574 C CA . ARG A 1 199 ? 4.675 -0.748 -6.824 1.00 94.38 199 ARG A CA 1
ATOM 1575 C C . ARG A 1 199 ? 4.187 0.287 -5.817 1.00 94.38 199 ARG A C 1
ATOM 1577 O O . ARG A 1 199 ? 4.350 0.061 -4.621 1.00 94.38 199 ARG A O 1
ATOM 1584 N N . HIS A 1 200 ? 3.620 1.395 -6.287 1.00 96.56 200 HIS A N 1
ATOM 1585 C CA . HIS A 1 200 ? 3.043 2.420 -5.423 1.00 96.56 200 HIS A CA 1
ATOM 1586 C C . HIS A 1 200 ? 1.860 1.861 -4.623 1.00 96.56 200 HIS A C 1
ATOM 1588 O O . HIS A 1 200 ? 1.874 1.937 -3.398 1.00 96.56 200 HIS A O 1
ATOM 1594 N N . GLU A 1 201 ? 0.920 1.193 -5.295 1.00 96.94 201 GLU A N 1
ATOM 1595 C CA . GLU A 1 201 ? -0.232 0.529 -4.671 1.00 96.94 201 GLU A CA 1
ATOM 1596 C C . GLU A 1 201 ? 0.182 -0.572 -3.685 1.00 96.94 201 GLU A C 1
ATOM 1598 O O . GLU A 1 201 ? -0.354 -0.648 -2.583 1.00 96.94 201 GLU A O 1
ATOM 1603 N N . ILE A 1 202 ? 1.184 -1.398 -4.016 1.00 97.62 202 ILE A N 1
ATOM 1604 C CA . ILE A 1 202 ? 1.731 -2.399 -3.079 1.00 97.62 202 ILE A CA 1
ATOM 1605 C C . ILE A 1 202 ? 2.318 -1.721 -1.832 1.00 97.62 202 ILE A C 1
ATOM 1607 O O . ILE A 1 202 ? 2.143 -2.225 -0.719 1.00 97.62 202 ILE A O 1
ATOM 1611 N N . GLY A 1 203 ? 2.995 -0.580 -2.000 1.00 97.75 203 GLY A N 1
ATOM 1612 C CA . GLY A 1 203 ? 3.477 0.240 -0.888 1.00 97.75 203 GLY A CA 1
ATOM 1613 C C . GLY A 1 203 ? 2.327 0.705 0.004 1.00 97.75 203 GLY A C 1
ATOM 1614 O O . GLY A 1 203 ? 2.312 0.398 1.194 1.00 97.75 203 GLY A O 1
ATOM 1615 N N . SER A 1 204 ? 1.307 1.333 -0.586 1.00 97.50 204 SER A N 1
ATOM 1616 C CA . SER A 1 204 ? 0.107 1.780 0.133 1.00 97.50 204 SER A CA 1
ATOM 1617 C C . SER A 1 204 ? -0.640 0.633 0.824 1.00 97.50 204 SER A C 1
ATOM 1619 O O . SER A 1 204 ? -1.080 0.781 1.963 1.00 97.50 204 SER A O 1
ATOM 1621 N N . PHE A 1 205 ? -0.749 -0.536 0.188 1.00 97.19 205 PHE A N 1
ATOM 1622 C CA . PHE A 1 205 ? -1.367 -1.726 0.778 1.00 97.19 205 PHE A CA 1
ATOM 1623 C C . PHE A 1 205 ? -0.578 -2.259 1.982 1.00 97.19 205 PHE A C 1
ATOM 1625 O O . PHE A 1 205 ? -1.166 -2.697 2.975 1.00 97.19 205 PHE A O 1
ATOM 1632 N N . THR A 1 206 ? 0.754 -2.205 1.914 1.00 98.12 206 THR A N 1
ATOM 1633 C CA . THR A 1 206 ? 1.633 -2.597 3.024 1.00 98.12 206 THR A CA 1
ATOM 1634 C C . THR A 1 206 ? 1.441 -1.659 4.217 1.00 98.12 206 THR A C 1
ATOM 1636 O O . THR A 1 206 ? 1.241 -2.134 5.337 1.00 98.12 206 THR A O 1
ATOM 1639 N N . ASP A 1 207 ? 1.397 -0.347 3.975 1.00 97.81 207 ASP A N 1
ATOM 1640 C CA . ASP A 1 207 ? 1.152 0.660 5.013 1.00 97.81 207 ASP A CA 1
ATOM 1641 C C . ASP A 1 207 ? -0.234 0.491 5.657 1.00 97.81 207 ASP A C 1
ATOM 1643 O O . ASP A 1 207 ? -0.363 0.494 6.884 1.00 97.81 207 ASP A O 1
ATOM 1647 N N . LEU A 1 208 ? -1.274 0.262 4.846 1.00 98.00 208 LEU A N 1
ATOM 1648 C CA . LEU A 1 208 ? -2.626 -0.035 5.331 1.00 98.00 208 LEU A CA 1
ATOM 1649 C C . LEU A 1 208 ? -2.662 -1.309 6.180 1.00 98.00 208 LEU A C 1
ATOM 1651 O O . LEU A 1 208 ? -3.288 -1.323 7.239 1.00 98.00 208 LEU A O 1
ATOM 1655 N N . SER A 1 209 ? -1.971 -2.366 5.753 1.00 97.94 209 SER A N 1
ATOM 1656 C CA . SER A 1 209 ? -1.894 -3.628 6.497 1.00 97.94 209 SER A CA 1
ATOM 1657 C C . SER A 1 209 ? -1.218 -3.440 7.857 1.00 97.94 209 SER A C 1
ATOM 1659 O O . SER A 1 209 ? -1.717 -3.937 8.869 1.00 97.94 209 SER A O 1
ATOM 1661 N N . HIS A 1 210 ? -0.130 -2.665 7.908 1.00 98.00 210 HIS A N 1
ATOM 1662 C CA . HIS A 1 210 ? 0.515 -2.272 9.163 1.00 98.00 210 HIS A CA 1
ATOM 1663 C C . HIS A 1 210 ? -0.432 -1.458 10.058 1.00 98.00 210 HIS A C 1
ATOM 1665 O O . HIS A 1 210 ? -0.529 -1.727 11.258 1.00 98.00 210 HIS A O 1
ATOM 1671 N N . GLY A 1 211 ? -1.181 -0.513 9.481 1.00 97.88 211 GLY A N 1
ATOM 1672 C CA . GLY A 1 211 ? -2.199 0.263 10.190 1.00 97.88 211 GLY A CA 1
ATOM 1673 C C . GLY A 1 211 ? -3.312 -0.607 10.787 1.00 97.88 211 GLY A C 1
ATOM 1674 O O . GLY A 1 211 ? -3.671 -0.433 11.952 1.00 97.88 211 GLY A O 1
ATOM 1675 N N . ILE A 1 212 ? -3.815 -1.591 10.033 1.00 97.75 212 ILE A N 1
ATOM 1676 C CA . ILE A 1 212 ? -4.821 -2.555 10.506 1.00 97.75 212 ILE A CA 1
ATOM 1677 C C . ILE A 1 212 ? -4.259 -3.420 11.636 1.00 97.75 212 ILE A C 1
ATOM 1679 O O . ILE A 1 212 ? -4.937 -3.603 12.645 1.00 97.75 212 ILE A O 1
ATOM 1683 N N . ALA A 1 213 ? -3.029 -3.925 11.514 1.00 97.75 213 ALA A N 1
ATOM 1684 C CA . ALA A 1 213 ? -2.405 -4.753 12.547 1.00 97.75 213 ALA A CA 1
ATOM 1685 C C . ALA A 1 213 ? -2.213 -3.982 13.870 1.00 97.75 213 ALA A C 1
ATOM 1687 O O . ALA A 1 213 ? -2.556 -4.482 14.948 1.00 97.75 213 ALA A O 1
ATOM 1688 N N . ALA A 1 214 ? -1.746 -2.731 13.795 1.00 97.56 214 ALA A N 1
ATOM 1689 C CA . ALA A 1 214 ? -1.678 -1.832 14.947 1.00 97.56 214 ALA A CA 1
ATOM 1690 C C . ALA A 1 214 ? -3.074 -1.559 15.536 1.00 97.56 214 ALA A C 1
ATOM 1692 O O . ALA A 1 214 ? -3.266 -1.650 16.751 1.00 97.56 214 ALA A O 1
ATOM 1693 N N . GLY A 1 215 ? -4.069 -1.295 14.683 1.00 98.06 215 GLY A N 1
ATOM 1694 C CA . GLY A 1 215 ? -5.460 -1.103 15.094 1.00 98.06 215 GLY A CA 1
ATOM 1695 C C . GLY A 1 215 ? -6.052 -2.323 15.806 1.00 98.06 215 GLY A C 1
ATOM 1696 O O . GLY A 1 215 ? -6.690 -2.172 16.847 1.00 98.06 215 GLY A O 1
ATOM 1697 N N . ALA A 1 216 ? -5.793 -3.530 15.301 1.00 97.06 216 ALA A N 1
ATOM 1698 C CA . ALA A 1 216 ? -6.225 -4.787 15.907 1.00 97.06 216 ALA A CA 1
ATOM 1699 C C . ALA A 1 216 ? -5.592 -4.994 17.290 1.00 97.06 216 ALA A C 1
ATOM 1701 O O . ALA A 1 216 ? -6.286 -5.362 18.236 1.00 97.06 216 ALA A O 1
ATOM 1702 N N . THR A 1 217 ? -4.302 -4.679 17.431 1.00 97.75 217 THR A N 1
ATOM 1703 C CA . THR A 1 217 ? -3.595 -4.750 18.721 1.00 97.75 217 THR A CA 1
ATOM 1704 C C . THR A 1 217 ? -4.199 -3.779 19.737 1.00 97.75 217 THR A C 1
ATOM 1706 O O . THR A 1 217 ? -4.476 -4.151 20.876 1.00 97.75 217 THR A O 1
ATOM 1709 N N . HIS A 1 218 ? -4.481 -2.544 19.316 1.00 98.00 218 HIS A N 1
ATOM 1710 C CA . HIS A 1 218 ? -5.110 -1.546 20.176 1.00 98.00 218 HIS A CA 1
ATOM 1711 C C . HIS A 1 218 ? -6.549 -1.932 20.563 1.00 98.00 218 HIS A C 1
ATOM 1713 O O . HIS A 1 218 ? -6.964 -1.734 21.707 1.00 98.00 218 HIS A O 1
ATOM 1719 N N . LEU A 1 219 ? -7.315 -2.516 19.636 1.00 97.94 219 LEU A N 1
ATOM 1720 C CA . LEU A 1 219 ? -8.655 -3.029 19.921 1.00 97.94 219 LEU A CA 1
ATOM 1721 C C . LEU A 1 219 ? -8.613 -4.188 20.924 1.00 97.94 219 LEU A C 1
ATOM 1723 O O . LEU A 1 219 ? -9.426 -4.205 21.848 1.00 97.94 219 LEU A O 1
ATOM 1727 N N . ALA A 1 220 ? -7.661 -5.112 20.783 1.00 97.69 220 ALA A N 1
ATOM 1728 C CA . ALA A 1 220 ? -7.462 -6.207 21.728 1.00 97.69 220 ALA A CA 1
ATOM 1729 C C . ALA A 1 220 ? -7.168 -5.671 23.138 1.00 97.69 220 ALA A C 1
ATOM 1731 O O . ALA A 1 220 ? -7.882 -6.004 24.080 1.00 97.69 220 ALA A O 1
ATOM 1732 N N . GLN A 1 221 ? -6.228 -4.728 23.268 1.00 97.56 221 GLN A N 1
ATOM 1733 C CA . GLN A 1 221 ? -5.907 -4.102 24.555 1.00 97.56 221 GLN A CA 1
ATOM 1734 C C . GLN A 1 221 ? -7.116 -3.377 25.174 1.00 97.56 221 GLN A C 1
ATOM 1736 O O . GLN A 1 221 ? -7.369 -3.483 26.375 1.00 97.56 221 GLN A O 1
ATOM 1741 N N . ARG A 1 222 ? -7.898 -2.644 24.369 1.00 97.81 222 ARG A N 1
ATOM 1742 C CA . ARG A 1 222 ? -9.135 -2.002 24.846 1.00 97.81 222 ARG A CA 1
ATOM 1743 C C . ARG A 1 222 ? -10.176 -3.020 25.300 1.00 97.81 222 ARG A C 1
ATOM 1745 O O . ARG A 1 222 ? -10.884 -2.750 26.267 1.00 97.81 222 ARG A O 1
ATOM 1752 N N . THR A 1 223 ? -10.263 -4.157 24.616 1.00 97.62 223 THR A N 1
ATOM 1753 C CA . THR A 1 223 ? -11.177 -5.248 24.965 1.00 97.62 223 THR A CA 1
ATOM 1754 C C . THR A 1 223 ? -10.779 -5.884 26.297 1.00 97.62 223 THR A C 1
ATOM 1756 O O . THR A 1 223 ? -11.651 -6.073 27.140 1.00 97.62 223 THR A O 1
ATOM 1759 N N . ASP A 1 224 ? -9.484 -6.094 26.552 1.00 97.25 224 ASP A N 1
ATOM 1760 C CA . ASP A 1 224 ? -8.984 -6.580 27.849 1.00 97.25 224 ASP A CA 1
ATOM 1761 C C . ASP A 1 224 ? -9.304 -5.607 28.992 1.00 97.25 224 ASP A C 1
ATOM 1763 O O . ASP A 1 224 ? -9.835 -6.000 30.033 1.00 97.25 224 ASP A O 1
ATOM 1767 N N . VAL A 1 225 ? -9.060 -4.307 28.791 1.00 97.06 225 VAL A N 1
ATOM 1768 C CA . VAL A 1 225 ? -9.415 -3.277 29.784 1.00 97.06 225 VAL A CA 1
ATOM 1769 C C . VAL A 1 225 ? -10.927 -3.242 30.025 1.00 97.06 225 VAL A C 1
ATOM 1771 O O . VAL A 1 225 ? -11.377 -3.092 31.162 1.00 97.06 225 VAL A O 1
ATOM 1774 N N . GLN A 1 226 ? -11.733 -3.385 28.971 1.00 96.94 226 GLN A N 1
ATOM 1775 C CA . GLN A 1 226 ? -13.189 -3.424 29.081 1.00 96.94 226 GLN A CA 1
ATOM 1776 C C . GLN A 1 226 ? -13.675 -4.670 29.830 1.00 96.94 226 GLN A C 1
ATOM 1778 O O . GLN A 1 226 ? -14.568 -4.551 30.669 1.00 96.94 226 GLN A O 1
ATOM 1783 N N . ALA A 1 227 ? -13.069 -5.834 29.590 1.00 97.50 227 ALA A N 1
ATOM 1784 C CA . ALA A 1 227 ? -13.336 -7.047 30.354 1.00 97.50 227 ALA A CA 1
ATOM 1785 C C . ALA A 1 227 ? -13.016 -6.845 31.845 1.00 97.50 227 ALA A C 1
ATOM 1787 O O . ALA A 1 227 ? -13.831 -7.196 32.697 1.00 97.50 227 ALA A O 1
ATOM 1788 N N . GLY A 1 228 ? -11.900 -6.179 32.170 1.00 96.94 228 GLY A N 1
ATOM 1789 C CA . GLY A 1 228 ? -11.561 -5.808 33.549 1.00 96.94 228 GLY A CA 1
ATOM 1790 C C . GLY A 1 228 ? -12.621 -4.923 34.219 1.00 96.94 228 GLY A C 1
ATOM 1791 O O . GLY A 1 228 ? -13.041 -5.197 35.341 1.00 96.94 228 GLY A O 1
ATOM 1792 N N . LYS A 1 229 ? -13.135 -3.910 33.512 1.00 96.38 229 LYS A N 1
ATOM 1793 C CA . LYS A 1 229 ? -14.221 -3.050 34.025 1.00 96.38 229 LYS A CA 1
ATOM 1794 C C . LYS A 1 229 ? -15.539 -3.800 34.218 1.00 96.38 229 LYS A C 1
ATOM 1796 O O . LYS A 1 229 ? -16.287 -3.509 35.152 1.00 96.38 229 LYS A O 1
ATOM 1801 N N . LEU A 1 230 ? -15.843 -4.765 33.351 1.00 96.62 230 LEU A N 1
ATOM 1802 C CA . LEU A 1 230 ? -17.010 -5.633 33.524 1.00 96.62 230 LEU A CA 1
ATOM 1803 C C . LEU A 1 230 ? -16.854 -6.533 34.756 1.00 96.62 230 LEU A C 1
ATOM 1805 O O . LEU A 1 230 ? -17.813 -6.681 35.510 1.00 96.62 230 LEU A O 1
ATOM 1809 N N . GLN A 1 231 ? -15.651 -7.056 35.009 1.00 96.56 231 GLN A N 1
ATOM 1810 C CA . GLN A 1 231 ? -15.334 -7.808 36.226 1.00 96.56 231 GLN A CA 1
ATOM 1811 C C . GLN A 1 231 ? -15.542 -6.947 37.487 1.00 96.56 231 GLN A C 1
ATOM 1813 O O . GLN A 1 231 ? -16.169 -7.390 38.449 1.00 96.56 231 GLN A O 1
ATOM 1818 N N . GLU A 1 232 ? -15.072 -5.697 37.474 1.00 96.88 232 GLU A N 1
ATOM 1819 C CA . GLU A 1 232 ? -15.266 -4.735 38.568 1.00 96.88 232 GLU A CA 1
ATOM 1820 C C . GLU A 1 232 ? -16.750 -4.389 38.783 1.00 96.88 232 GLU A C 1
ATOM 1822 O O . GLU A 1 232 ? -17.235 -4.351 39.917 1.00 96.88 232 GLU A O 1
ATOM 1827 N N . THR A 1 233 ? -17.504 -4.213 37.695 1.00 96.56 233 THR A N 1
ATOM 1828 C CA . THR A 1 233 ? -18.956 -3.977 37.747 1.00 96.56 233 THR A CA 1
ATOM 1829 C C . THR A 1 233 ? -19.688 -5.184 38.338 1.00 96.56 233 THR A C 1
ATOM 1831 O O . THR A 1 233 ? -20.577 -5.018 39.173 1.00 96.56 233 THR A O 1
ATOM 1834 N N . ALA A 1 234 ? -19.298 -6.404 37.957 1.00 97.06 234 ALA A N 1
ATOM 1835 C CA . ALA A 1 234 ? -19.857 -7.636 38.506 1.00 97.06 234 ALA A CA 1
ATOM 1836 C C . ALA A 1 234 ? -19.554 -7.785 40.007 1.00 97.06 234 ALA A C 1
ATOM 1838 O O . ALA A 1 234 ? -20.447 -8.136 40.776 1.00 97.06 234 ALA A O 1
ATOM 1839 N N . SER A 1 235 ? -18.335 -7.452 40.440 1.00 97.50 235 SER A N 1
ATOM 1840 C CA . SER A 1 235 ? -17.962 -7.418 41.861 1.00 97.50 235 SER A CA 1
ATOM 1841 C C . SER A 1 235 ? -18.793 -6.392 42.640 1.00 97.50 235 SER A C 1
ATOM 1843 O O . SER A 1 235 ? -19.395 -6.709 43.665 1.00 97.50 235 SER A O 1
ATOM 1845 N N . THR A 1 236 ? -18.936 -5.178 42.105 1.00 97.06 236 THR A N 1
ATOM 1846 C CA . THR A 1 236 ? -19.783 -4.135 42.705 1.00 97.06 236 THR A CA 1
ATOM 1847 C C . THR A 1 236 ? -21.245 -4.587 42.808 1.00 97.06 236 THR A C 1
ATOM 1849 O O . THR A 1 236 ? -21.888 -4.378 43.835 1.00 97.06 236 THR A O 1
ATOM 1852 N N . MET A 1 237 ? -21.766 -5.277 41.788 1.00 96.06 237 MET A N 1
ATOM 1853 C CA . MET A 1 237 ? -23.100 -5.889 41.816 1.00 96.06 237 MET A CA 1
ATOM 1854 C C 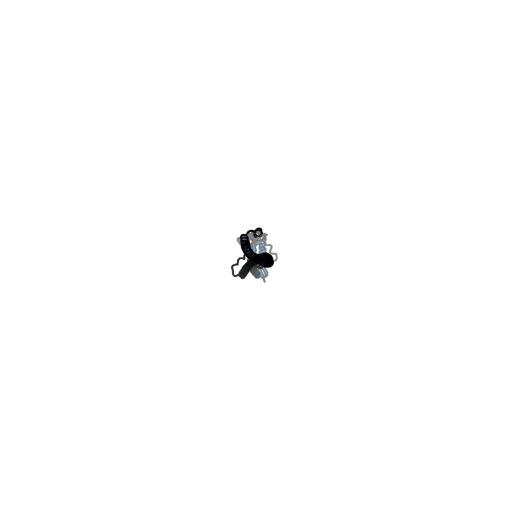. MET A 1 237 ? -23.227 -6.968 42.902 1.00 96.06 237 MET A C 1
ATOM 1856 O O . MET A 1 237 ? -24.264 -7.041 43.559 1.00 96.06 237 MET A O 1
ATOM 1860 N N . GLN A 1 238 ? -22.190 -7.780 43.137 1.00 96.44 238 GLN A N 1
ATOM 1861 C CA . GLN A 1 238 ? -22.177 -8.764 44.227 1.00 96.44 238 GLN A CA 1
ATOM 1862 C C . GLN A 1 238 ? -22.219 -8.086 45.602 1.00 96.44 238 GLN A C 1
ATOM 1864 O O . GLN A 1 238 ? -23.021 -8.485 46.449 1.00 96.44 238 GLN A O 1
ATOM 1869 N N . VAL A 1 239 ? -21.422 -7.032 45.807 1.00 97.12 239 VAL A N 1
ATOM 1870 C CA . VAL A 1 239 ? -21.432 -6.235 47.045 1.00 97.12 239 VAL A CA 1
ATOM 1871 C C . VAL A 1 239 ? -22.803 -5.588 47.265 1.00 97.12 239 VAL A C 1
ATOM 1873 O O . VAL A 1 239 ? -23.343 -5.649 48.368 1.00 97.12 239 VAL A O 1
ATOM 1876 N N . LEU A 1 240 ? -23.412 -5.031 46.215 1.00 96.81 240 LEU A N 1
ATOM 1877 C CA . LEU A 1 240 ? -24.749 -4.437 46.288 1.00 96.81 240 LEU A CA 1
ATOM 1878 C C . LEU A 1 240 ? -25.820 -5.484 46.624 1.00 96.81 240 LEU A C 1
ATOM 1880 O O . LEU A 1 240 ? -26.671 -5.252 47.481 1.00 96.81 240 LEU A O 1
ATOM 1884 N N . ALA A 1 241 ? -25.766 -6.658 45.991 1.00 96.94 241 ALA A N 1
ATOM 1885 C CA . ALA A 1 241 ? -26.675 -7.759 46.290 1.00 96.94 241 ALA A CA 1
ATOM 1886 C C . ALA A 1 241 ? -26.537 -8.226 47.748 1.00 96.94 241 ALA A C 1
ATOM 1888 O O . ALA A 1 241 ? -27.541 -8.513 48.401 1.00 96.94 241 ALA A O 1
ATOM 1889 N N . GLN A 1 242 ? -25.314 -8.271 48.281 1.00 97.56 242 GLN A N 1
ATOM 1890 C CA . GLN A 1 242 ? -25.073 -8.582 49.687 1.00 97.56 242 GLN A CA 1
ATOM 1891 C C . GLN A 1 242 ? -25.636 -7.499 50.616 1.00 97.56 242 GLN A C 1
ATOM 1893 O O . GLN A 1 242 ? -26.318 -7.834 51.583 1.00 97.56 242 GLN A O 1
ATOM 1898 N N . ALA A 1 243 ? -25.421 -6.219 50.306 1.00 97.12 243 ALA A N 1
ATOM 1899 C CA . ALA A 1 243 ? -25.982 -5.108 51.072 1.00 97.12 243 ALA A CA 1
ATOM 1900 C C . ALA A 1 243 ? -27.521 -5.127 51.077 1.00 97.12 243 ALA A C 1
ATOM 1902 O O . ALA A 1 243 ? -28.136 -4.900 52.117 1.00 97.12 243 ALA A O 1
ATOM 1903 N N . LEU A 1 244 ? -28.154 -5.471 49.950 1.00 97.56 244 LEU A N 1
ATOM 1904 C CA . LEU A 1 244 ? -29.607 -5.638 49.858 1.00 97.56 244 LEU A CA 1
ATOM 1905 C C . LEU A 1 244 ? -30.115 -6.789 50.733 1.00 97.56 244 LEU A C 1
ATOM 1907 O O . LEU A 1 244 ? -31.091 -6.602 51.459 1.00 97.56 244 LEU A O 1
ATOM 1911 N N . ARG A 1 245 ? -29.449 -7.953 50.720 1.00 97.50 245 ARG A N 1
ATOM 1912 C CA . ARG A 1 245 ? -29.803 -9.073 51.616 1.00 97.50 245 ARG A CA 1
ATOM 1913 C C . ARG A 1 245 ? -29.656 -8.683 53.085 1.00 97.50 245 ARG A C 1
ATOM 1915 O O . ARG A 1 245 ? -30.542 -8.981 53.880 1.00 97.50 245 ARG A O 1
ATOM 1922 N N . GLN A 1 246 ? -28.576 -7.982 53.429 1.00 97.31 246 GLN A N 1
ATOM 1923 C CA . GLN A 1 246 ? -28.354 -7.483 54.784 1.00 97.31 246 GLN A CA 1
ATOM 1924 C C . GLN A 1 246 ? -29.462 -6.511 55.201 1.00 97.31 246 GLN A C 1
ATOM 1926 O O . GLN A 1 246 ? -30.027 -6.652 56.280 1.00 97.31 246 GLN A O 1
ATOM 1931 N N . SER A 1 247 ? -29.819 -5.564 54.329 1.00 96.50 247 SER A N 1
ATOM 1932 C CA . SER A 1 247 ? -30.908 -4.622 54.586 1.00 96.50 247 SER A CA 1
ATOM 1933 C C . SER A 1 247 ? -32.237 -5.343 54.799 1.00 96.50 247 SER A C 1
ATOM 1935 O O . SER A 1 247 ? -32.960 -4.992 55.725 1.00 96.50 247 SER A O 1
ATOM 1937 N N . GLN A 1 248 ? -32.554 -6.358 53.986 1.00 97.94 248 GLN A N 1
ATOM 1938 C CA . GLN A 1 248 ? -33.762 -7.168 54.166 1.00 97.94 248 GLN A CA 1
ATOM 1939 C C . GLN A 1 248 ? -33.781 -7.869 55.527 1.00 97.94 248 GLN A C 1
ATOM 1941 O O . GLN A 1 248 ? -34.796 -7.817 56.220 1.00 97.94 248 GLN A O 1
ATOM 1946 N N . GLN A 1 249 ? -32.668 -8.484 55.934 1.00 97.38 249 GLN A N 1
ATOM 1947 C CA . GLN A 1 249 ? -32.575 -9.147 57.233 1.00 97.38 249 GLN A CA 1
ATOM 1948 C C . GLN A 1 249 ? -32.748 -8.156 58.391 1.00 97.38 249 GLN A C 1
ATOM 1950 O O . GLN A 1 249 ? -33.562 -8.395 59.280 1.00 97.38 249 GLN A O 1
ATOM 1955 N N . THR A 1 250 ? -32.068 -7.009 58.346 1.00 96.75 250 THR A N 1
ATOM 1956 C CA . THR A 1 250 ? -32.220 -5.964 59.366 1.00 96.75 250 THR A CA 1
ATOM 1957 C C . THR A 1 250 ? -33.651 -5.423 59.419 1.00 96.75 250 THR A C 1
ATOM 1959 O O . THR A 1 250 ? -34.169 -5.183 60.504 1.00 96.75 250 THR A O 1
ATOM 1962 N N . THR A 1 251 ? -34.340 -5.272 58.282 1.00 97.00 251 THR A N 1
ATOM 1963 C CA . THR A 1 251 ? -35.760 -4.882 58.281 1.00 97.00 251 THR A CA 1
ATOM 1964 C C . THR A 1 251 ? -36.634 -5.920 58.987 1.00 97.00 251 THR A C 1
ATOM 1966 O O . THR A 1 251 ? -37.489 -5.533 59.780 1.00 97.00 251 THR A O 1
ATOM 1969 N N . LEU A 1 252 ? -36.412 -7.220 58.761 1.00 97.50 252 LEU A N 1
ATOM 1970 C CA . LEU A 1 252 ? -37.157 -8.282 59.451 1.00 97.50 252 LEU A CA 1
ATOM 1971 C C . LEU A 1 252 ? -36.899 -8.281 60.964 1.00 97.50 252 LEU A C 1
ATOM 1973 O O . LEU A 1 252 ? -37.841 -8.412 61.743 1.00 97.50 252 LEU A O 1
ATOM 1977 N N . GLU A 1 253 ? -35.648 -8.088 61.382 1.00 97.31 253 GLU A N 1
ATOM 1978 C CA . GLU A 1 253 ? -35.275 -7.969 62.798 1.00 97.31 253 GLU A CA 1
ATOM 1979 C C . GLU A 1 253 ? -35.953 -6.757 63.458 1.00 97.31 253 GLU A C 1
ATOM 1981 O O . GLU A 1 253 ? -36.574 -6.891 64.512 1.00 97.31 253 GLU A O 1
ATOM 1986 N N . VAL A 1 254 ? -35.920 -5.589 62.805 1.00 97.81 254 VAL A N 1
ATOM 1987 C CA . VAL A 1 254 ? -36.592 -4.369 63.287 1.00 97.81 254 VAL A CA 1
ATOM 1988 C C . VAL A 1 254 ? -38.109 -4.555 63.356 1.00 97.81 254 VAL A C 1
ATOM 1990 O O . VAL A 1 254 ? -38.731 -4.105 64.317 1.00 97.81 254 VAL A O 1
ATOM 1993 N N . MET A 1 255 ? -38.720 -5.232 62.380 1.00 97.38 255 MET A N 1
ATOM 1994 C CA . MET A 1 255 ? -40.153 -5.543 62.414 1.00 97.38 255 MET A CA 1
ATOM 1995 C C . MET A 1 255 ? -40.511 -6.434 63.608 1.00 97.38 255 MET A C 1
ATOM 1997 O O . MET A 1 255 ? -41.491 -6.152 64.299 1.00 97.38 255 MET A O 1
ATOM 2001 N N . ALA A 1 256 ? -39.712 -7.468 63.884 1.00 97.06 256 ALA A N 1
ATOM 2002 C CA . ALA A 1 256 ? -39.928 -8.351 65.027 1.00 97.06 256 ALA A CA 1
ATOM 2003 C C . ALA A 1 256 ? -39.790 -7.602 66.365 1.00 97.06 256 ALA A C 1
ATOM 2005 O O . ALA A 1 256 ? -40.649 -7.730 67.241 1.00 97.06 256 ALA A O 1
ATOM 2006 N N . GLU A 1 257 ? -38.758 -6.766 66.510 1.00 97.31 257 GLU A N 1
ATOM 2007 C CA . GLU A 1 257 ? -38.548 -5.974 67.728 1.00 97.31 257 GLU A CA 1
ATOM 2008 C C . GLU A 1 257 ? -39.632 -4.898 67.911 1.00 97.31 257 GLU A C 1
ATOM 2010 O O . GLU A 1 257 ? -40.098 -4.650 69.027 1.00 97.31 257 GLU A O 1
ATOM 2015 N N . SER A 1 258 ? -40.104 -4.295 66.816 1.00 97.44 258 SER A N 1
ATOM 2016 C CA . SER A 1 258 ? -41.230 -3.357 66.834 1.00 97.44 258 SER A CA 1
ATOM 2017 C C . SER A 1 258 ? -42.527 -4.042 67.273 1.00 97.44 258 SER A C 1
ATOM 2019 O O . SER A 1 258 ? -43.249 -3.504 68.114 1.00 97.44 258 SER A O 1
ATOM 2021 N N . GLN A 1 259 ? -42.793 -5.261 66.793 1.00 97.56 259 GLN A N 1
ATOM 2022 C CA . GLN A 1 259 ? -43.956 -6.046 67.210 1.00 97.56 259 GLN A CA 1
ATOM 2023 C C . GLN A 1 259 ? -43.895 -6.403 68.702 1.00 97.56 259 GLN A C 1
ATOM 2025 O O . GLN A 1 259 ? -44.892 -6.268 69.414 1.00 97.56 259 GLN A O 1
ATOM 2030 N N . LYS A 1 260 ? -42.715 -6.783 69.202 1.00 97.38 260 LYS A N 1
ATOM 2031 C CA . LYS A 1 260 ? -42.479 -7.025 70.631 1.00 97.38 260 LYS A CA 1
ATOM 2032 C C . LYS A 1 260 ? -42.678 -5.760 71.470 1.00 97.38 260 LYS A C 1
ATOM 2034 O O . LYS A 1 260 ? -43.320 -5.816 72.516 1.00 97.38 260 LYS A O 1
ATOM 2039 N N . SER A 1 261 ? -42.187 -4.614 71.000 1.00 96.88 261 SER A N 1
ATOM 2040 C CA . SER A 1 261 ? -42.382 -3.317 71.662 1.00 96.88 261 SER A CA 1
ATOM 2041 C C . SER A 1 261 ? -43.860 -2.924 71.719 1.00 96.88 261 SER A C 1
ATOM 2043 O O . SER A 1 261 ? -44.337 -2.471 72.757 1.00 96.88 261 SER A O 1
ATOM 2045 N N . ALA A 1 262 ? -44.611 -3.147 70.636 1.00 97.31 262 ALA A N 1
ATOM 2046 C CA . ALA A 1 262 ? -46.052 -2.917 70.604 1.00 97.31 262 ALA A CA 1
ATOM 2047 C C . ALA A 1 262 ? -46.803 -3.828 71.592 1.00 97.31 262 ALA A C 1
ATOM 2049 O O . ALA A 1 262 ? -47.724 -3.374 72.272 1.00 97.31 262 ALA A O 1
ATOM 2050 N N . GLN A 1 263 ? -46.383 -5.091 71.721 1.00 97.31 263 GLN A N 1
ATOM 2051 C CA . GLN A 1 263 ? -46.939 -6.009 72.713 1.00 97.31 263 GLN A CA 1
ATOM 2052 C C . GLN A 1 263 ? -46.652 -5.542 74.149 1.00 97.31 263 GLN A C 1
ATOM 2054 O O . GLN A 1 263 ? -47.581 -5.448 74.948 1.00 97.31 263 GLN A O 1
ATOM 2059 N N . LEU A 1 264 ? -45.403 -5.177 74.458 1.00 96.62 264 LEU A N 1
ATOM 2060 C CA . LEU A 1 264 ? -45.014 -4.618 75.760 1.00 96.62 264 LEU A CA 1
ATOM 2061 C C . LEU A 1 264 ? -45.804 -3.347 76.099 1.00 96.62 264 LEU A C 1
ATOM 2063 O O . LEU A 1 264 ? -46.274 -3.195 77.224 1.00 96.62 264 LEU A O 1
ATOM 2067 N N . ALA A 1 265 ? -46.000 -2.450 75.129 1.00 96.25 265 ALA A N 1
ATOM 2068 C CA . ALA A 1 265 ? -46.826 -1.259 75.309 1.00 96.25 265 ALA A CA 1
ATOM 2069 C C . ALA A 1 265 ? -48.298 -1.613 75.590 1.00 96.25 265 ALA A C 1
ATOM 2071 O O . ALA A 1 265 ? -48.922 -0.992 76.449 1.00 96.25 265 ALA A O 1
ATOM 2072 N N . SER A 1 266 ? -48.847 -2.634 74.922 1.00 97.06 266 SER A N 1
ATOM 2073 C CA . SER A 1 266 ? -50.204 -3.131 75.186 1.00 97.06 266 SER A CA 1
ATOM 2074 C C . SER A 1 266 ? -50.340 -3.730 76.591 1.00 97.06 266 SER A C 1
ATOM 2076 O O . SER A 1 266 ? -51.307 -3.436 77.294 1.00 97.06 266 SER A O 1
ATOM 2078 N N . GLU A 1 267 ? -49.368 -4.529 77.033 1.00 95.56 267 GLU A N 1
ATOM 2079 C CA . GLU A 1 267 ? -49.323 -5.087 78.391 1.00 95.56 267 GLU A CA 1
ATOM 2080 C C . GLU A 1 267 ? -49.179 -3.987 79.452 1.00 95.56 267 GLU A C 1
ATOM 2082 O O . GLU A 1 267 ? -49.903 -3.992 80.448 1.00 95.56 267 GLU A O 1
ATOM 2087 N N . GLY A 1 268 ? -48.321 -2.993 79.207 1.00 95.62 268 GLY A N 1
ATOM 2088 C CA . GLY A 1 268 ? -48.205 -1.799 80.044 1.00 95.62 268 GLY A CA 1
ATOM 2089 C C . GLY A 1 268 ? -49.513 -1.006 80.120 1.00 95.62 268 GLY A C 1
ATOM 2090 O O . GLY A 1 268 ? -49.900 -0.571 81.203 1.00 95.62 268 GLY A O 1
ATOM 2091 N N . GLY A 1 269 ? -50.241 -0.891 79.005 1.00 95.50 269 GLY A N 1
ATOM 2092 C CA . GLY A 1 269 ? -51.580 -0.300 78.965 1.00 95.50 269 GLY A CA 1
ATOM 2093 C C . GLY A 1 269 ? -52.569 -1.024 79.883 1.00 95.50 269 GLY A C 1
ATOM 2094 O O . GLY A 1 269 ? -53.239 -0.381 80.687 1.00 95.50 269 GLY A O 1
ATOM 2095 N N . LYS A 1 270 ? -52.587 -2.365 79.856 1.00 94.69 270 LYS A N 1
ATOM 2096 C CA . LYS A 1 270 ? -53.408 -3.173 80.779 1.00 94.69 270 LYS A CA 1
ATOM 2097 C C . LYS A 1 270 ? -53.003 -2.969 82.239 1.00 94.69 270 LYS A C 1
ATOM 2099 O O . LYS A 1 270 ? -53.862 -2.933 83.114 1.00 94.69 270 LYS A O 1
ATOM 2104 N N . ALA A 1 271 ? -51.709 -2.848 82.533 1.00 94.75 271 ALA A N 1
ATOM 2105 C CA . ALA A 1 271 ? -51.250 -2.560 83.891 1.00 94.75 271 ALA A CA 1
ATOM 2106 C C . ALA A 1 271 ? -51.713 -1.172 84.370 1.00 94.75 271 ALA A C 1
ATOM 2108 O O . ALA A 1 271 ? -52.128 -1.035 85.520 1.00 94.75 271 ALA A O 1
ATOM 2109 N N . MET A 1 272 ? -51.709 -0.160 83.495 1.00 94.00 272 MET A N 1
ATOM 2110 C CA . MET A 1 272 ? -52.244 1.170 83.818 1.00 94.00 272 MET A CA 1
ATOM 2111 C C . MET A 1 272 ? -53.753 1.143 84.085 1.00 94.00 272 MET A C 1
ATOM 2113 O O . MET A 1 272 ? -54.202 1.795 85.022 1.00 94.00 272 MET A O 1
ATOM 2117 N N . GLU A 1 273 ? -54.517 0.329 83.354 1.00 95.38 273 GLU A N 1
ATOM 2118 C CA . GLU A 1 273 ? -55.951 0.112 83.609 1.00 95.38 273 GLU A CA 1
ATOM 2119 C C . GLU A 1 273 ? -56.203 -0.493 85.009 1.00 95.38 273 GLU A C 1
ATOM 2121 O O . GLU A 1 273 ? -57.116 -0.082 85.729 1.00 95.38 273 GLU A O 1
ATOM 2126 N N . HIS A 1 274 ? -55.337 -1.408 85.468 1.00 93.75 274 HIS A N 1
ATOM 2127 C CA . HIS A 1 274 ? -55.400 -1.924 86.843 1.00 93.75 274 HIS A CA 1
ATOM 2128 C C . HIS A 1 274 ? -55.101 -0.838 87.883 1.00 93.75 274 HIS A C 1
ATOM 2130 O O . HIS A 1 274 ? -55.775 -0.777 88.915 1.00 93.75 274 HIS A O 1
ATOM 2136 N N . VAL A 1 275 ? -54.105 0.018 87.629 1.00 95.12 275 VAL A N 1
ATOM 2137 C CA . VAL A 1 275 ? -53.775 1.147 88.514 1.00 95.12 275 VAL A CA 1
ATOM 2138 C C . VAL A 1 275 ? -54.941 2.133 88.586 1.00 95.12 275 VAL A C 1
ATOM 2140 O O . VAL A 1 275 ? -55.298 2.560 89.683 1.00 95.12 275 VAL A O 1
ATOM 2143 N N . GLU A 1 276 ? -55.583 2.440 87.457 1.00 95.06 276 GLU A N 1
ATOM 2144 C CA . GLU A 1 276 ? -56.775 3.291 87.399 1.00 95.06 276 GLU A CA 1
ATOM 2145 C C . GLU A 1 276 ? -57.912 2.726 88.267 1.00 95.06 276 GLU A C 1
ATOM 2147 O O . GLU A 1 276 ? -58.450 3.434 89.124 1.00 95.06 276 GLU A O 1
ATOM 2152 N N . SER A 1 277 ? -58.209 1.426 88.147 1.00 96.00 277 SER A N 1
ATOM 2153 C CA . SER A 1 277 ? -59.203 0.748 88.993 1.00 96.00 277 SER A CA 1
ATOM 2154 C C . SER A 1 277 ? -58.844 0.789 90.486 1.00 96.00 277 SER A C 1
ATOM 2156 O O . SER A 1 277 ? -59.729 0.904 91.345 1.00 96.00 277 SER A O 1
ATOM 2158 N N . LEU A 1 278 ? -57.557 0.680 90.828 1.00 95.75 278 LEU A N 1
ATOM 2159 C CA . LEU A 1 278 ? -57.084 0.750 92.212 1.00 95.75 278 LEU A CA 1
ATOM 2160 C C . LEU A 1 278 ? -57.290 2.153 92.794 1.00 95.75 278 LEU A C 1
ATOM 2162 O O . LEU A 1 278 ? -57.810 2.291 93.901 1.00 95.75 278 LEU A O 1
ATOM 2166 N N . VAL A 1 279 ? -56.933 3.191 92.032 1.00 94.50 279 VAL A N 1
ATOM 2167 C CA . VAL A 1 279 ? -57.127 4.596 92.417 1.00 94.50 279 VAL A CA 1
ATOM 2168 C C . VAL A 1 279 ? -58.615 4.914 92.588 1.00 94.50 279 VAL A C 1
ATOM 2170 O O . VAL A 1 279 ? -58.994 5.543 93.577 1.00 94.50 279 VAL A O 1
ATOM 2173 N N . GLU A 1 280 ? -59.480 4.423 91.700 1.00 95.69 280 GLU A N 1
ATOM 2174 C CA . GLU A 1 280 ? -60.935 4.579 91.823 1.00 95.69 280 GLU A CA 1
ATOM 2175 C C . GLU A 1 280 ? -61.494 3.855 93.063 1.00 95.69 280 GLU A C 1
ATOM 2177 O O . GLU A 1 280 ? -62.341 4.393 93.783 1.00 95.69 280 GLU A O 1
ATOM 2182 N N . SER A 1 281 ? -60.976 2.664 93.376 1.00 95.56 281 SER A N 1
ATOM 2183 C CA . SER A 1 281 ? -61.342 1.920 94.590 1.00 95.56 281 SER A CA 1
ATOM 2184 C C . SER A 1 281 ? -60.904 2.648 95.866 1.00 95.56 281 SER A C 1
ATOM 2186 O O . SER A 1 281 ? -61.680 2.738 96.820 1.00 95.56 281 SER A O 1
ATOM 2188 N N . ILE A 1 282 ? -59.696 3.226 95.874 1.00 94.38 282 ILE A N 1
ATOM 2189 C CA . ILE A 1 282 ? -59.198 4.073 96.968 1.00 94.38 282 ILE A CA 1
ATOM 2190 C C . ILE A 1 282 ? -60.101 5.297 97.134 1.00 94.38 282 ILE A C 1
ATOM 2192 O O . ILE A 1 282 ? -60.538 5.580 98.248 1.00 94.38 282 ILE A O 1
ATOM 2196 N N . ARG A 1 283 ? -60.452 5.983 96.039 1.00 95.00 283 ARG A N 1
ATOM 2197 C CA . ARG A 1 283 ? -61.350 7.145 96.067 1.00 95.00 283 ARG A CA 1
ATOM 2198 C C . ARG A 1 283 ? -62.702 6.800 96.697 1.00 95.00 283 ARG A C 1
ATOM 2200 O O . ARG A 1 283 ? -63.181 7.541 97.556 1.00 95.00 283 ARG A O 1
ATOM 2207 N N . ARG A 1 284 ? -63.301 5.669 96.311 1.00 95.81 284 ARG A N 1
ATOM 2208 C CA . ARG A 1 284 ? -64.573 5.188 96.875 1.00 95.81 284 ARG A CA 1
ATOM 2209 C C . ARG A 1 284 ? -64.450 4.845 98.360 1.00 95.81 284 ARG A C 1
ATOM 2211 O O . ARG A 1 284 ? -65.308 5.239 99.146 1.00 95.81 284 ARG A O 1
ATOM 2218 N N . SER A 1 285 ? -63.369 4.169 98.751 1.00 95.62 285 SER A N 1
ATOM 2219 C CA . SER A 1 285 ? -63.072 3.863 100.155 1.00 95.62 285 SER A CA 1
ATOM 2220 C C . SER A 1 285 ? -62.932 5.139 100.994 1.00 95.62 285 SER A C 1
ATOM 2222 O O . SER A 1 285 ? -63.558 5.259 102.045 1.00 95.62 285 SER A O 1
ATOM 2224 N N . SER A 1 286 ? -62.214 6.153 100.496 1.00 95.31 286 SER A N 1
ATOM 2225 C CA . SER A 1 286 ? -62.114 7.462 101.153 1.00 95.31 286 SER A CA 1
ATOM 2226 C C . SER A 1 286 ? -63.464 8.174 101.279 1.00 95.31 286 SER A C 1
ATOM 2228 O O . SER A 1 286 ? -63.729 8.760 102.325 1.00 95.31 286 SER A O 1
ATOM 2230 N N . GLN A 1 287 ? -64.344 8.106 100.273 1.00 94.81 287 GLN A N 1
ATOM 2231 C CA . GLN A 1 287 ? -65.705 8.656 100.380 1.00 94.81 287 GLN A CA 1
ATOM 2232 C C . GLN A 1 287 ? -66.533 7.939 101.451 1.00 94.81 287 GLN A C 1
ATOM 2234 O O . GLN A 1 287 ? -67.216 8.588 102.243 1.00 94.81 287 GLN A O 1
ATOM 2239 N N . GLN A 1 288 ? -66.443 6.609 101.513 1.00 94.94 288 GLN A N 1
ATOM 2240 C CA . GLN A 1 288 ? -67.122 5.819 102.535 1.00 94.94 288 GLN A CA 1
ATOM 2241 C C . GLN A 1 288 ? -66.587 6.144 103.936 1.00 94.94 288 GLN A C 1
ATOM 2243 O O . GLN A 1 288 ? -67.379 6.359 104.851 1.00 94.94 288 GLN A O 1
ATOM 2248 N N . MET A 1 289 ? -65.268 6.278 104.102 1.00 92.06 289 MET A N 1
ATOM 2249 C CA . MET A 1 289 ? -64.670 6.748 105.357 1.00 92.06 289 MET A CA 1
ATOM 2250 C C . MET A 1 289 ? -65.146 8.153 105.723 1.00 92.06 289 MET A C 1
ATOM 2252 O O . MET A 1 289 ? -65.502 8.385 106.873 1.00 92.06 289 MET A O 1
ATOM 2256 N N . GLY A 1 290 ? -65.258 9.060 104.750 1.00 94.94 290 GLY A N 1
ATOM 2257 C CA . GLY A 1 290 ? -65.868 10.374 104.955 1.00 94.94 290 GLY A CA 1
ATOM 2258 C C . GLY A 1 290 ? -67.307 10.284 105.480 1.00 94.94 290 GLY A C 1
ATOM 2259 O O . GLY A 1 290 ? -67.656 10.984 106.425 1.00 94.94 290 GLY A O 1
ATOM 2260 N N . SER A 1 291 ? -68.126 9.373 104.940 1.00 93.56 291 SER A N 1
ATOM 2261 C CA . SER A 1 291 ? -69.498 9.153 105.427 1.00 93.56 291 SER A CA 1
ATOM 2262 C C . SER A 1 291 ? -69.551 8.577 106.850 1.00 93.56 291 SER A C 1
ATOM 2264 O O . SER A 1 291 ? -70.413 8.959 107.643 1.00 93.56 291 SER A O 1
ATOM 2266 N N . ILE A 1 292 ? -68.600 7.703 107.204 1.00 93.06 292 ILE A N 1
ATOM 2267 C CA . ILE A 1 292 ? -68.464 7.152 108.557 1.00 93.06 292 ILE A CA 1
ATOM 2268 C C . ILE A 1 292 ? -68.057 8.260 109.527 1.00 93.06 292 ILE A C 1
ATOM 2270 O O . ILE A 1 292 ? -68.690 8.394 110.567 1.00 93.06 292 ILE A O 1
ATOM 2274 N N . ILE A 1 293 ? -67.062 9.082 109.176 1.00 93.75 293 ILE A N 1
ATOM 2275 C CA . ILE A 1 293 ? -66.636 10.229 109.990 1.00 93.75 293 ILE A CA 1
ATOM 2276 C C . ILE A 1 293 ? -67.816 11.179 110.221 1.00 93.75 293 ILE A C 1
ATOM 2278 O O . ILE A 1 293 ? -68.076 11.525 111.366 1.00 93.75 293 ILE A O 1
ATOM 2282 N N . ALA A 1 294 ? -68.591 11.513 109.185 1.00 93.94 294 ALA A N 1
ATOM 2283 C CA . ALA A 1 294 ? -69.786 12.352 109.328 1.00 93.94 294 ALA A CA 1
ATOM 2284 C C . ALA A 1 294 ? -70.856 11.721 110.244 1.00 93.94 294 ALA A C 1
ATOM 2286 O O . ALA A 1 294 ? -71.531 12.415 111.008 1.00 93.94 294 ALA A O 1
ATOM 2287 N N . THR A 1 295 ? -71.003 10.393 110.203 1.00 94.62 295 THR A N 1
ATOM 2288 C CA . THR A 1 295 ? -71.905 9.658 111.104 1.00 94.62 295 THR A CA 1
ATOM 2289 C C . THR A 1 295 ? -71.388 9.681 112.543 1.00 94.62 295 THR A C 1
ATOM 2291 O O . THR A 1 295 ? -72.164 9.926 113.461 1.00 94.62 295 THR A O 1
ATOM 2294 N N . ILE A 1 296 ? -70.083 9.477 112.753 1.00 92.56 296 ILE A N 1
ATOM 2295 C CA . ILE A 1 296 ? -69.436 9.573 114.069 1.00 92.56 296 ILE A CA 1
ATOM 2296 C C . ILE A 1 296 ? -69.585 10.985 114.626 1.00 92.56 296 ILE A C 1
ATOM 2298 O O . ILE A 1 296 ? -69.930 11.130 115.790 1.00 92.56 296 ILE A O 1
ATOM 2302 N N . GLU A 1 297 ? -69.383 12.016 113.808 1.00 91.06 297 GLU A N 1
ATOM 2303 C CA . GLU A 1 297 ? -69.567 13.413 114.199 1.00 91.06 297 GLU A CA 1
ATOM 2304 C C . GLU A 1 297 ? -71.026 13.691 114.594 1.00 91.06 297 GLU A C 1
ATOM 2306 O O . GLU A 1 297 ? -71.284 14.312 115.624 1.00 91.06 297 GLU A O 1
ATOM 2311 N N . SER A 1 298 ? -71.990 13.129 113.855 1.00 92.12 298 SER A N 1
ATOM 2312 C CA . SER A 1 298 ? -73.417 13.207 114.197 1.00 92.12 298 SER A CA 1
ATOM 2313 C C . SER A 1 298 ? -73.749 12.491 115.515 1.00 92.12 298 SER A C 1
ATOM 2315 O O . SER A 1 298 ? -74.485 13.036 116.337 1.00 92.12 298 SER A O 1
ATOM 2317 N N . ILE A 1 299 ? -73.192 11.295 115.752 1.00 91.56 299 ILE A N 1
ATOM 2318 C CA . ILE A 1 299 ? -73.358 10.552 117.013 1.00 91.56 299 ILE A CA 1
ATOM 2319 C C . ILE A 1 299 ? -72.678 11.299 118.159 1.00 91.56 299 ILE A C 1
ATOM 2321 O O . ILE A 1 299 ? -73.268 11.430 119.220 1.00 91.56 299 ILE A O 1
ATOM 2325 N N . ALA A 1 300 ? -71.466 11.817 117.967 1.00 89.69 300 ALA A N 1
ATOM 2326 C CA . ALA A 1 300 ? -70.752 12.593 118.973 1.00 89.69 300 ALA A CA 1
ATOM 2327 C C . ALA A 1 300 ? -71.543 13.849 119.360 1.00 89.69 300 ALA A C 1
ATOM 2329 O O . ALA A 1 300 ? -71.677 14.136 120.545 1.00 89.69 300 ALA A O 1
ATOM 2330 N N . PHE A 1 301 ? -72.146 14.544 118.389 1.00 89.38 301 PHE A N 1
ATOM 2331 C CA . PHE A 1 301 ? -73.044 15.667 118.652 1.00 89.38 301 PHE A CA 1
ATOM 2332 C C . PHE A 1 301 ? -74.293 15.237 119.434 1.00 89.38 301 PHE A C 1
ATOM 2334 O O . PHE A 1 301 ? -74.646 15.879 120.421 1.00 89.38 301 PHE A O 1
ATOM 2341 N N . GLN A 1 302 ? -74.938 14.128 119.055 1.00 88.62 302 GLN A N 1
ATOM 2342 C CA . GLN A 1 302 ? -76.077 13.576 119.799 1.00 88.62 302 GLN A CA 1
ATOM 2343 C C . GLN A 1 302 ? -75.699 13.169 121.227 1.00 88.62 302 GLN A C 1
ATOM 2345 O O . GLN A 1 302 ? -76.423 13.509 122.159 1.00 88.62 302 GLN A O 1
ATOM 2350 N N . THR A 1 303 ? -74.566 12.491 121.410 1.00 90.12 303 THR A N 1
ATOM 2351 C CA . THR A 1 303 ? -74.027 12.097 122.717 1.00 90.12 303 THR A CA 1
ATOM 2352 C C . THR A 1 303 ? -73.706 13.325 123.556 1.00 90.12 303 THR A C 1
ATOM 2354 O O . THR A 1 303 ? -74.055 13.351 124.728 1.00 90.12 303 THR A O 1
ATOM 2357 N N . ASN A 1 304 ? -73.129 14.372 122.960 1.00 86.44 304 ASN A N 1
ATOM 2358 C CA . ASN A 1 304 ? -72.864 15.637 123.639 1.00 86.44 304 ASN A CA 1
ATOM 2359 C C . ASN A 1 304 ? -74.165 16.326 124.089 1.00 86.44 304 ASN A C 1
ATOM 2361 O O . ASN A 1 304 ? -74.248 16.807 125.214 1.00 86.44 304 ASN A O 1
ATOM 2365 N N . ILE A 1 305 ? -75.217 16.319 123.261 1.00 87.19 305 ILE A N 1
ATOM 2366 C CA . ILE A 1 305 ? -76.548 16.816 123.652 1.00 87.19 305 ILE A CA 1
ATOM 2367 C C . ILE A 1 305 ? -77.168 15.950 124.760 1.00 87.19 305 ILE A C 1
ATOM 2369 O O . ILE A 1 305 ? -77.779 16.487 125.682 1.00 87.19 305 ILE A O 1
ATOM 2373 N N . LEU A 1 306 ? -77.011 14.623 124.704 1.00 85.19 306 LEU A N 1
ATOM 2374 C CA . LEU A 1 306 ? -77.511 13.707 125.733 1.00 85.19 306 LEU A CA 1
ATOM 2375 C C . LEU A 1 306 ? -76.797 13.915 127.071 1.00 85.19 306 LEU A C 1
ATOM 2377 O O . LEU A 1 306 ? -77.458 14.005 128.100 1.00 85.19 306 LEU A O 1
ATOM 2381 N N . ALA A 1 307 ? -75.468 14.018 127.042 1.00 83.81 307 ALA A N 1
ATOM 2382 C CA . ALA A 1 307 ? -74.631 14.298 128.200 1.00 83.81 307 ALA A CA 1
ATOM 2383 C C . ALA A 1 307 ? -74.981 15.661 128.809 1.00 83.81 307 ALA A C 1
ATOM 2385 O O . ALA A 1 307 ? -75.155 15.765 130.020 1.00 83.81 307 ALA A O 1
ATOM 2386 N N . LEU A 1 308 ? -75.194 16.682 127.971 1.00 81.94 308 LEU A N 1
ATOM 2387 C CA . LEU A 1 308 ? -75.645 17.997 128.417 1.00 81.94 308 LEU A CA 1
ATOM 2388 C C . LEU A 1 308 ? -77.037 17.938 129.066 1.00 81.94 308 LEU A C 1
ATOM 2390 O O . LEU A 1 308 ? -77.233 18.507 130.136 1.00 81.94 308 LEU A O 1
ATOM 2394 N N . ASN A 1 309 ? -77.996 17.226 128.466 1.00 80.94 309 ASN A N 1
ATOM 2395 C CA . ASN A 1 309 ? -79.332 17.043 129.043 1.00 80.94 309 ASN A CA 1
ATOM 2396 C C . ASN A 1 309 ? -79.289 16.265 130.365 1.00 80.94 309 ASN A C 1
ATOM 2398 O O . ASN A 1 309 ? -79.983 16.636 131.308 1.00 80.94 309 ASN A O 1
ATOM 2402 N N . ALA A 1 310 ? -78.467 15.216 130.454 1.00 79.31 310 ALA A N 1
ATOM 2403 C CA . ALA A 1 310 ? -78.261 14.463 131.687 1.00 79.31 310 ALA A CA 1
ATOM 2404 C C . ALA A 1 310 ? -77.638 15.343 132.780 1.00 79.31 310 ALA A C 1
ATOM 2406 O O . ALA A 1 310 ? -78.131 15.344 133.901 1.00 79.31 310 ALA A O 1
ATOM 2407 N N . ALA A 1 311 ? -76.634 16.164 132.448 1.00 76.81 311 ALA A N 1
ATOM 2408 C CA . ALA A 1 311 ? -76.041 17.125 133.378 1.00 76.81 311 ALA A CA 1
ATOM 2409 C C . ALA A 1 311 ? -77.054 18.181 133.868 1.00 76.81 311 ALA A C 1
ATOM 2411 O O . ALA A 1 311 ? -77.026 18.572 135.035 1.00 76.81 311 ALA A O 1
ATOM 2412 N N . VAL A 1 312 ? -77.974 18.629 133.003 1.00 78.38 312 VAL A N 1
ATOM 2413 C CA . VAL A 1 312 ? -79.075 19.531 133.387 1.00 78.38 312 VAL A CA 1
ATOM 2414 C C . VAL A 1 312 ? -80.071 18.839 134.324 1.00 78.38 312 VAL A C 1
ATOM 2416 O O . VAL A 1 312 ? -80.496 19.450 135.303 1.00 78.38 312 VAL A O 1
ATOM 2419 N N . GLU A 1 313 ? -80.439 17.583 134.066 1.00 74.06 313 GLU A N 1
ATOM 2420 C CA . GLU A 1 313 ? -81.375 16.838 134.920 1.00 74.06 313 GLU A CA 1
ATOM 2421 C C . GLU A 1 313 ? -80.736 16.438 136.264 1.00 74.06 313 GLU A C 1
ATOM 2423 O O . GLU A 1 313 ? -81.387 16.562 137.300 1.00 74.06 313 GLU A O 1
ATOM 2428 N N . ASP A 1 314 ? -79.444 16.093 136.293 1.00 69.38 314 ASP A N 1
ATOM 2429 C CA . ASP A 1 314 ? -78.666 15.907 137.530 1.00 69.38 314 ASP A CA 1
ATOM 2430 C C . ASP A 1 314 ? -78.618 17.202 138.358 1.00 69.38 314 ASP A C 1
ATOM 2432 O O . ASP A 1 314 ? -78.794 17.174 139.579 1.00 69.38 314 ASP A O 1
ATOM 2436 N N . ALA A 1 315 ? -78.461 18.364 137.709 1.00 67.94 315 ALA A N 1
ATOM 2437 C CA . ALA A 1 315 ? -78.566 19.661 138.380 1.00 67.94 315 ALA A CA 1
ATOM 2438 C C . ALA A 1 315 ? -79.989 19.937 138.909 1.00 67.94 315 ALA A C 1
ATOM 2440 O O . ALA A 1 315 ? -80.153 20.663 139.893 1.00 67.94 315 ALA A O 1
ATOM 2441 N N . ARG A 1 316 ? -81.019 19.342 138.292 1.00 69.81 316 ARG A N 1
ATOM 2442 C CA . ARG A 1 316 ? -82.430 19.465 138.685 1.00 69.81 316 ARG A CA 1
ATOM 2443 C C . ARG A 1 316 ? -82.830 18.501 139.812 1.00 69.81 316 ARG A C 1
ATOM 2445 O O . ARG A 1 316 ? -83.692 18.853 140.614 1.00 69.81 316 ARG A O 1
ATOM 2452 N N . ALA A 1 317 ? -82.194 17.330 139.907 1.00 65.81 317 ALA A N 1
ATOM 2453 C CA . ALA A 1 317 ? -82.476 16.275 140.890 1.00 65.81 317 ALA A CA 1
ATOM 2454 C C . ALA A 1 317 ? -81.912 16.538 142.307 1.00 65.81 317 ALA A C 1
ATOM 2456 O O . ALA A 1 317 ? -82.231 15.807 143.249 1.00 65.81 317 ALA A O 1
ATOM 2457 N N . GLY A 1 318 ? -81.109 17.590 142.502 1.00 67.88 318 GLY A N 1
ATOM 2458 C CA . GLY A 1 318 ? -80.568 17.961 143.818 1.00 67.88 318 GLY A CA 1
ATOM 2459 C C . GLY A 1 318 ? -79.628 16.902 144.421 1.00 67.88 318 GLY A C 1
ATOM 2460 O O . GLY A 1 318 ? -79.013 16.123 143.698 1.00 67.88 318 GLY A O 1
ATOM 2461 N N . GLU A 1 319 ? -79.495 16.857 145.757 1.00 61.31 319 GLU A N 1
ATOM 2462 C CA . GLU A 1 319 ? -78.510 16.025 146.499 1.00 61.31 319 GLU A CA 1
ATOM 2463 C C . GLU A 1 319 ? -78.538 14.505 146.180 1.00 61.31 319 GLU A C 1
ATOM 2465 O O . GLU A 1 319 ? -77.602 13.798 146.541 1.00 61.31 319 GLU A O 1
ATOM 2470 N N . GLN A 1 320 ? -79.553 13.990 145.473 1.00 57.22 320 GLN A N 1
ATOM 2471 C CA . GLN A 1 320 ? -79.657 12.581 145.054 1.00 57.22 320 GLN A CA 1
ATOM 2472 C C . GLN A 1 320 ? -78.959 12.262 143.706 1.00 57.22 320 GLN A C 1
ATOM 2474 O O . GLN A 1 320 ? -78.756 11.089 143.405 1.00 57.22 320 GLN A O 1
ATOM 2479 N N . GLY A 1 321 ? -78.562 13.262 142.901 1.00 57.12 321 GLY A N 1
ATOM 2480 C CA . GLY A 1 321 ? -78.009 13.074 141.539 1.00 57.12 321 GLY A CA 1
ATOM 2481 C C . GLY A 1 321 ? -76.475 13.065 141.412 1.00 57.12 321 GLY A C 1
ATOM 2482 O O . GLY A 1 321 ? -75.934 12.818 140.341 1.00 57.12 321 GLY A O 1
ATOM 2483 N N . ARG A 1 322 ? -75.724 13.300 142.497 1.00 57.56 322 ARG A N 1
ATOM 2484 C CA . ARG A 1 322 ? -74.260 13.538 142.443 1.00 57.56 322 ARG A CA 1
ATOM 2485 C C . ARG A 1 322 ? -73.401 12.385 141.899 1.00 57.56 322 ARG A C 1
ATOM 2487 O O . ARG A 1 322 ? -72.242 12.616 141.565 1.00 57.56 322 ARG A O 1
ATOM 2494 N N . GLY A 1 323 ? -73.926 11.162 141.835 1.00 57.09 323 GLY A N 1
ATOM 2495 C CA . GLY A 1 323 ? -73.175 9.989 141.377 1.00 57.09 323 GLY A CA 1
ATOM 2496 C C . GLY A 1 323 ? -73.024 9.870 139.855 1.00 57.09 323 GLY A C 1
ATOM 2497 O O . GLY A 1 323 ? -72.052 9.267 139.406 1.00 57.09 323 GLY A O 1
ATOM 2498 N N . PHE A 1 324 ? -73.944 10.433 139.061 1.00 52.84 324 PHE A N 1
ATOM 2499 C CA . PHE A 1 324 ? -73.976 10.229 137.604 1.00 52.84 324 PHE A CA 1
ATOM 2500 C C . PHE A 1 324 ? -73.172 11.277 136.813 1.00 52.84 324 PHE A C 1
ATOM 2502 O O . PHE A 1 324 ? -72.546 10.928 135.809 1.00 52.84 324 PHE A O 1
ATOM 2509 N N . ALA A 1 325 ? -73.059 12.509 137.317 1.00 54.88 325 ALA A N 1
ATOM 2510 C CA . ALA A 1 325 ? -72.319 13.603 136.678 1.00 54.88 325 ALA A CA 1
ATOM 2511 C C . ALA A 1 325 ? -70.820 13.329 136.414 1.00 54.88 325 ALA A C 1
ATOM 2513 O O . ALA A 1 325 ? -70.220 13.978 135.562 1.00 54.88 325 ALA A O 1
ATOM 2514 N N . VAL A 1 326 ? -70.198 12.366 137.105 1.00 57.47 326 VAL A N 1
ATOM 2515 C CA . VAL A 1 326 ? -68.765 12.041 136.932 1.00 57.47 326 VAL A CA 1
ATOM 2516 C C . VAL A 1 326 ? -68.491 11.229 135.654 1.00 57.47 326 VAL A C 1
ATOM 2518 O O . VAL A 1 326 ? -67.343 11.115 135.241 1.00 57.47 326 VAL A O 1
ATOM 2521 N N . VAL A 1 327 ? -69.522 10.689 134.995 1.00 55.31 327 VAL A N 1
ATOM 2522 C CA . VAL A 1 327 ? -69.359 9.817 133.812 1.00 55.31 327 VAL A CA 1
ATOM 2523 C C . VAL A 1 327 ? -69.727 10.523 132.493 1.00 55.31 327 VAL A C 1
ATOM 2525 O O . VAL A 1 327 ? -69.516 9.966 131.422 1.00 55.31 327 VAL A O 1
ATOM 2528 N N . ALA A 1 328 ? -70.240 11.757 132.542 1.00 49.06 328 ALA A N 1
ATOM 2529 C CA . ALA A 1 328 ? -70.747 12.490 131.373 1.00 49.06 328 ALA A CA 1
ATOM 2530 C C . ALA A 1 328 ? -69.801 13.590 130.836 1.00 49.06 328 ALA A C 1
ATOM 2532 O O . ALA A 1 328 ? -70.259 14.486 130.126 1.00 49.06 328 ALA A O 1
ATOM 2533 N N . GLY A 1 329 ? -68.510 13.541 131.188 1.00 43.09 329 GLY A N 1
ATOM 2534 C CA . GLY A 1 329 ? -67.459 14.430 130.675 1.00 43.09 329 GLY A CA 1
ATOM 2535 C C . GLY A 1 329 ? -66.496 13.709 129.747 1.00 43.09 329 GLY A C 1
ATOM 2536 O O . GLY A 1 329 ? -66.092 12.580 130.100 1.00 43.09 329 GLY A O 1
#

Organism: NCBI:txid225991

Secondary structure (DSSP, 8-state):
----S-SSB-TTS-HHHHHHHHHHHHTT--EEEEEEEE-TTS-EEEEEEEEEEEEETTEEEEEEEEEEPPPHHHHHHHHHHHHHHHHTTT-SS-SEEEETTEEEE--THHHHHHHTT--HHHHHHHHHHHHHHHHHHHHHTTTTHHHHHHHHHHHHHHHTT-TTSPPPPPPSS--HHHHHHHHHHHHHHHHHHHHHHHHHHHHHHHHHHHHHHHHHHHHHHHHHHHHHHHHHHHHHHHHHHHHHHHHHHHHHHHHHHHHHHHHHHHHHHHHHHHHHHHHHHHHHHHHHHHHHHHHHHHHHHHHHHHHHHHHHHHHHSGGG-TTTGGG--

Foldseek 3Di:
DDDPPPPWADPLADVQLVVQVCVQVQQQHKAWAKGWTADPVRDTAIWGWIKGFDDDPNGRPGIDIDTDHDDPVRVVVRSVVSVLSVVCPPPPDRQWHDHSHDIDGDDPVVVVVVVVPDDPVRVVCVVCVVVVVCVVVCVVVVVVVVLVVLVVVLVVCVVVVVLPDDHDDQDDDPDPVSVVSVVSVVVSVVSVVVVVVVVVVVVVVVVVVVVVVVVVVVVVVVVVVVVVVVVVVVVVVVVVVVVVVVVVVVVVVVVVVVVVVVVVVVVVVVVVVVVVVVVVVVVVVVVVVVVVVVVVVVVVVVLLVVLVVLVVVLVVVPPVSVPPNVPSD

pLDDT: mean 84.2, std 12.66, range [33.81, 98.12]

InterPro domains:
  IPR001610 PAC motif [SM00086] (32-73)
  IPR004089 Methyl-accepting chemotaxis protein (MCP) signalling domain [PF00015] (258-328)
  IPR004089 Methyl-accepting chemotaxis protein (MCP) signalling domain [PS50111] (201-329)
  IPR004090 Chemotaxis methyl-accepting receptor [PR00260] (123-143)
  IPR004090 Chemotaxis methyl-accepting receptor [PR00260] (218-247)
  IPR004090 Chemotaxis methyl-accepting receptor [PR00260] (295-322)
  IPR004090 Chemotaxis methyl-accepting receptor [PR00260] (324-329)
  IPR013655 PAS fold 3 [PF08447] (5-66)
  IPR035965 PAS domain superfamily [SSF55785] (1-66)

Sequence (329 aa):
MGQPHNLVRHPDMPPEAFKDMWSTIGHGRSWKGLVKNRRKDGSFYWVAAHVTPIVHQGRPVGYMSVRAKPTRAQVQSAEALYAQLHAQRGQPQPSVALHAGHVRRQGWRNHLGKLQRLSFTQRMAWLLAPVLALALIFPWMGWTQAWQLAVQALATDLAGCQLNKPLPPLLPGRHPMALLMERLQQIHINLRAVVGDARHEIGSFTDLSHGIAAGATHLAQRTDVQAGKLQETASTMQVLAQALRQSQQTTLEVMAESQKSAQLASEGGKAMEHVESLVESIRRSSQQMGSIIATIESIAFQTNILALNAAVEDARAGEQGRGFAVVAG